Protein AF-A0A8H5DH59-F1 (afdb_monomer_lite)

pLDDT: mean 72.91, std 15.51, range [30.86, 93.06]

Structure (mmCIF, N/CA/C/O backbone):
data_AF-A0A8H5DH59-F1
#
_entry.id   AF-A0A8H5DH59-F1
#
loop_
_atom_site.group_PDB
_atom_site.id
_atom_site.type_symbol
_atom_site.label_atom_id
_atom_site.label_alt_id
_atom_site.label_comp_id
_atom_site.label_asym_id
_atom_site.label_entity_id
_atom_site.label_seq_id
_atom_site.pdbx_PDB_ins_code
_atom_site.Cartn_x
_atom_site.Cartn_y
_atom_site.Cartn_z
_atom_site.occupancy
_atom_site.B_iso_or_equiv
_atom_site.auth_seq_id
_atom_site.auth_comp_id
_atom_site.auth_asym_id
_atom_site.auth_atom_id
_atom_site.pdbx_PDB_model_num
ATOM 1 N N . MET A 1 1 ? 69.424 7.432 -40.322 1.00 38.38 1 MET A N 1
ATOM 2 C CA . MET A 1 1 ? 68.716 8.663 -39.926 1.00 38.38 1 MET A CA 1
ATOM 3 C C . MET A 1 1 ? 67.384 8.610 -40.631 1.00 38.38 1 MET A C 1
ATOM 5 O O . MET A 1 1 ? 67.374 8.588 -41.852 1.00 38.38 1 MET A O 1
ATOM 9 N N . SER A 1 2 ? 66.326 8.364 -39.865 1.00 35.25 2 SER A N 1
ATOM 10 C CA . SER A 1 2 ? 65.003 8.011 -40.375 1.00 35.25 2 SER A CA 1
ATOM 11 C C . SER A 1 2 ? 64.138 9.261 -40.401 1.00 35.25 2 SER A C 1
ATOM 13 O O . SER A 1 2 ? 63.916 9.862 -39.351 1.00 35.25 2 SER A O 1
ATOM 15 N N . ASP A 1 3 ? 63.670 9.641 -41.586 1.00 35.03 3 ASP A N 1
ATOM 16 C CA . ASP A 1 3 ? 62.673 10.694 -41.743 1.00 35.03 3 ASP A CA 1
ATOM 17 C C . ASP A 1 3 ? 61.332 10.229 -41.149 1.00 35.03 3 ASP A C 1
ATOM 19 O O . ASP A 1 3 ? 60.921 9.084 -41.378 1.00 35.03 3 ASP A O 1
ATOM 23 N N . PRO A 1 4 ? 60.633 11.068 -40.367 1.00 35.00 4 PRO A N 1
ATOM 24 C CA . PRO A 1 4 ? 59.354 10.694 -39.789 1.00 35.00 4 PRO A CA 1
ATOM 25 C C . PRO A 1 4 ? 58.274 10.663 -40.878 1.00 35.00 4 PRO A C 1
ATOM 27 O O . PRO A 1 4 ? 58.013 11.653 -41.563 1.00 35.00 4 PRO A O 1
ATOM 30 N N . ILE A 1 5 ? 57.622 9.508 -41.016 1.00 38.41 5 ILE A N 1
ATOM 31 C CA . ILE A 1 5 ? 56.444 9.325 -41.866 1.00 38.41 5 ILE A CA 1
ATOM 32 C C . ILE A 1 5 ? 55.305 10.160 -41.276 1.00 38.41 5 ILE A C 1
ATOM 34 O O . ILE A 1 5 ? 54.792 9.877 -40.194 1.00 38.41 5 ILE A O 1
ATOM 38 N N . ASN A 1 6 ? 54.921 11.204 -42.003 1.00 36.34 6 ASN A N 1
ATOM 39 C CA . ASN A 1 6 ? 53.820 12.092 -41.663 1.00 36.34 6 ASN A CA 1
ATOM 40 C C . ASN A 1 6 ? 52.497 11.365 -41.970 1.00 36.34 6 ASN A C 1
ATOM 42 O O . ASN A 1 6 ? 52.063 11.305 -43.121 1.00 36.34 6 ASN A O 1
ATOM 46 N N . ILE A 1 7 ? 51.888 10.739 -40.960 1.00 38.31 7 ILE A N 1
ATOM 47 C CA . ILE A 1 7 ? 50.554 10.138 -41.083 1.00 38.31 7 ILE A CA 1
ATOM 48 C C . ILE A 1 7 ? 49.533 11.288 -41.051 1.00 38.31 7 ILE A C 1
ATOM 50 O O . ILE A 1 7 ? 49.491 12.020 -40.060 1.00 38.31 7 ILE A O 1
ATOM 54 N N . PRO A 1 8 ? 48.696 11.480 -42.087 1.00 32.38 8 PRO A N 1
ATOM 55 C CA . PRO A 1 8 ? 47.690 12.532 -42.068 1.00 32.38 8 PRO A CA 1
ATOM 56 C C . PRO A 1 8 ? 46.652 12.242 -40.975 1.00 32.38 8 PRO A C 1
ATOM 58 O O . PRO A 1 8 ? 45.948 11.236 -41.024 1.00 32.38 8 PRO A O 1
ATOM 61 N N . THR A 1 9 ? 46.512 13.148 -40.008 1.00 42.69 9 THR A N 1
ATOM 62 C CA . THR A 1 9 ? 45.553 13.075 -38.887 1.00 42.69 9 THR A CA 1
ATOM 63 C C . THR A 1 9 ? 44.108 13.414 -39.270 1.00 42.69 9 THR A C 1
ATOM 65 O O . THR A 1 9 ? 43.243 13.519 -38.406 1.00 42.69 9 THR A O 1
ATOM 68 N N . LYS A 1 10 ? 43.797 13.556 -40.562 1.00 37.19 10 LYS A N 1
ATOM 69 C CA . LYS A 1 10 ? 42.425 13.726 -41.054 1.00 37.19 10 LYS A CA 1
ATOM 70 C C . LYS A 1 10 ? 42.210 12.844 -42.276 1.00 37.19 10 LYS A C 1
ATOM 72 O O . LYS A 1 10 ? 42.890 13.008 -43.288 1.00 37.19 10 LYS A O 1
ATOM 77 N N . ARG A 1 11 ? 41.259 11.906 -42.184 1.00 34.09 11 ARG A N 1
ATOM 78 C CA . ARG A 1 11 ? 40.776 11.165 -43.357 1.00 34.09 11 ARG A CA 1
ATOM 79 C C . ARG A 1 11 ? 40.233 12.177 -44.381 1.00 34.09 11 ARG A C 1
ATOM 81 O O . ARG A 1 11 ? 39.550 13.120 -43.979 1.00 34.09 11 ARG A O 1
ATOM 88 N N . PRO A 1 12 ? 40.534 12.015 -45.680 1.00 32.56 12 PRO A N 1
ATOM 89 C CA . PRO A 1 12 ? 40.037 12.916 -46.708 1.00 32.56 12 PRO A CA 1
ATOM 90 C C . PRO A 1 12 ? 38.511 12.814 -46.779 1.00 32.56 12 PRO A C 1
ATOM 92 O O . PRO A 1 12 ? 37.961 11.711 -46.775 1.00 32.56 12 PRO A O 1
ATOM 95 N N . TYR A 1 13 ? 37.841 13.967 -46.853 1.00 35.84 13 TYR A N 1
ATOM 96 C CA . TYR A 1 13 ? 36.418 14.066 -47.172 1.00 35.84 13 TYR A CA 1
ATOM 97 C C . TYR A 1 13 ? 36.163 13.333 -48.494 1.00 35.84 13 TYR A C 1
ATOM 99 O O . TYR A 1 13 ? 36.469 13.843 -49.572 1.00 35.84 13 TYR A O 1
ATOM 107 N N . ARG A 1 14 ? 35.616 12.116 -48.422 1.00 35.69 14 ARG A N 1
ATOM 108 C CA . ARG A 1 14 ? 35.001 11.479 -49.583 1.00 35.69 14 ARG A CA 1
ATOM 109 C C . ARG A 1 14 ? 33.697 12.223 -49.845 1.00 35.69 14 ARG A C 1
ATOM 111 O O . ARG A 1 14 ? 32.742 12.082 -49.089 1.00 35.69 14 ARG A O 1
ATOM 118 N N . GLN A 1 15 ? 33.673 13.019 -50.909 1.00 38.03 15 GLN A N 1
ATOM 119 C CA . GLN A 1 15 ? 32.426 13.428 -51.544 1.00 38.03 15 GLN A CA 1
ATOM 120 C C . GLN A 1 15 ? 31.728 12.158 -52.039 1.00 38.03 15 GLN A C 1
ATOM 122 O O . GLN A 1 15 ? 32.118 11.584 -53.054 1.00 38.03 15 GLN A O 1
ATOM 127 N N . TYR A 1 16 ? 30.742 11.684 -51.281 1.00 38.03 16 TYR A N 1
ATOM 128 C CA . TYR A 1 16 ? 29.851 10.620 -51.718 1.00 38.03 16 TYR A CA 1
ATOM 129 C C . TYR A 1 16 ? 28.668 11.228 -52.466 1.00 38.03 16 TYR A C 1
ATOM 131 O O . TYR A 1 16 ? 28.003 12.143 -51.982 1.00 38.03 16 TYR A O 1
ATOM 139 N N . GLY A 1 17 ? 28.462 10.724 -53.683 1.00 30.86 17 GLY A N 1
ATOM 140 C CA . GLY A 1 17 ? 27.334 11.050 -54.540 1.00 30.86 17 GLY A CA 1
ATOM 141 C C . GLY A 1 17 ? 25.995 10.661 -53.914 1.00 30.86 17 GLY A C 1
ATOM 142 O O . GLY A 1 17 ? 25.895 9.764 -53.079 1.00 30.86 17 GLY A O 1
ATOM 143 N N . ALA A 1 18 ? 24.963 11.375 -54.341 1.00 36.38 18 ALA A N 1
ATOM 144 C CA . ALA A 1 18 ? 23.631 11.428 -53.759 1.00 36.38 18 ALA A CA 1
ATOM 145 C C . ALA A 1 18 ? 22.746 10.182 -54.008 1.00 36.38 18 ALA A C 1
ATOM 147 O O . ALA A 1 18 ? 21.633 10.331 -54.508 1.00 36.38 18 ALA A O 1
ATOM 148 N N . SER A 1 19 ? 23.186 8.958 -53.675 1.00 40.03 19 SER A N 1
ATOM 149 C CA . SER A 1 19 ? 22.309 7.778 -53.844 1.00 40.03 19 SER A CA 1
ATOM 150 C C . SER A 1 19 ? 22.353 6.663 -52.789 1.00 40.03 19 SER A C 1
ATOM 152 O O . SER A 1 19 ? 21.715 5.647 -53.024 1.00 40.03 19 SER A O 1
ATOM 154 N N . ASP A 1 20 ? 23.019 6.820 -51.641 1.00 41.78 20 ASP A N 1
ATOM 155 C CA . ASP A 1 20 ? 22.996 5.820 -50.548 1.00 41.78 20 ASP A CA 1
ATOM 156 C C . ASP A 1 20 ? 23.003 6.511 -49.170 1.00 41.78 20 ASP A C 1
ATOM 158 O O . ASP A 1 20 ? 23.869 6.296 -48.323 1.00 41.78 20 ASP A O 1
ATOM 162 N N . LEU A 1 21 ? 22.043 7.409 -48.938 1.00 49.53 21 LEU A N 1
ATOM 163 C CA . LEU A 1 21 ? 21.838 8.001 -47.615 1.00 49.53 21 LEU A CA 1
ATOM 164 C C . LEU A 1 21 ? 21.079 6.989 -46.749 1.00 49.53 21 LEU A C 1
ATOM 166 O O . LEU A 1 21 ? 19.850 6.977 -46.720 1.00 49.53 21 LEU A O 1
ATOM 170 N N . SER A 1 22 ? 21.822 6.110 -46.071 1.00 57.09 22 SER A N 1
ATOM 171 C CA . SER A 1 22 ? 21.307 5.429 -44.878 1.00 57.09 22 SER A CA 1
ATOM 172 C C . SER A 1 22 ? 20.686 6.491 -43.959 1.00 57.09 22 SER A C 1
ATOM 174 O O . SER A 1 22 ? 21.339 7.510 -43.721 1.00 57.09 22 SER A O 1
ATOM 176 N N . PRO A 1 23 ? 19.464 6.292 -43.432 1.00 63.06 23 PRO A N 1
ATOM 177 C CA . PRO A 1 23 ? 18.868 7.234 -42.484 1.00 63.06 23 PRO A CA 1
ATOM 178 C C . PRO A 1 23 ? 19.618 7.267 -41.142 1.00 63.06 23 PRO A C 1
ATOM 180 O O . PRO A 1 23 ? 19.302 8.094 -40.297 1.00 63.06 23 PRO A O 1
ATOM 183 N N . PHE A 1 24 ? 20.598 6.378 -40.956 1.00 68.25 24 PHE A N 1
ATOM 184 C CA . PHE A 1 24 ? 21.441 6.265 -39.772 1.00 68.25 24 PHE A CA 1
ATOM 185 C C . PHE A 1 24 ? 22.848 6.745 -40.112 1.00 68.25 24 PHE A C 1
ATOM 187 O O . PHE A 1 24 ? 23.539 6.108 -40.920 1.00 68.25 24 PHE A O 1
ATOM 194 N N . ALA A 1 25 ? 23.274 7.862 -39.524 1.00 68.00 25 ALA A N 1
ATOM 195 C CA . ALA A 1 25 ? 24.633 8.353 -39.689 1.00 68.00 25 ALA A CA 1
ATOM 196 C C . ALA A 1 25 ? 25.596 7.553 -38.794 1.00 68.00 25 ALA A C 1
ATOM 198 O O . ALA A 1 25 ? 25.394 7.447 -37.588 1.00 68.00 25 ALA A O 1
ATOM 199 N N . GLU A 1 26 ? 26.702 7.038 -39.341 1.00 60.31 26 GLU A N 1
ATOM 200 C CA . GLU A 1 26 ? 27.709 6.296 -38.548 1.00 60.31 26 GLU A CA 1
ATOM 201 C C . GLU A 1 26 ? 28.322 7.131 -37.401 1.00 60.31 26 GLU A C 1
ATOM 203 O O . GLU A 1 26 ? 28.896 6.573 -36.473 1.00 60.31 26 GLU A O 1
ATOM 208 N N . ASN A 1 27 ? 28.171 8.460 -37.446 1.00 60.25 27 ASN A N 1
ATOM 209 C CA . ASN A 1 27 ? 28.696 9.397 -36.451 1.00 60.25 27 ASN A CA 1
ATOM 210 C C . ASN A 1 27 ? 27.679 9.802 -35.361 1.00 60.25 27 ASN A C 1
ATOM 212 O O . ASN A 1 27 ? 28.046 10.577 -34.484 1.00 60.25 27 ASN A O 1
ATOM 216 N N . GLU A 1 28 ? 26.418 9.354 -35.424 1.00 63.69 28 GLU A N 1
ATOM 217 C CA . GLU A 1 28 ? 25.372 9.725 -34.443 1.00 63.69 28 GLU A CA 1
ATOM 218 C C . GLU A 1 28 ? 25.432 8.920 -33.134 1.00 63.69 28 GLU A C 1
ATOM 220 O O . GLU A 1 28 ? 24.731 9.252 -32.183 1.00 63.69 28 GLU A O 1
ATOM 225 N N . GLY A 1 29 ? 26.325 7.932 -33.044 1.00 67.69 29 GLY A N 1
ATOM 226 C CA . GLY A 1 29 ? 26.582 7.173 -31.820 1.00 67.69 29 GLY A CA 1
ATOM 227 C C . GLY A 1 29 ? 26.009 5.753 -31.854 1.00 67.69 29 GLY A C 1
ATOM 228 O O . GLY A 1 29 ? 25.613 5.270 -32.918 1.00 67.69 29 GLY A O 1
ATOM 229 N N . PRO A 1 30 ? 26.028 5.037 -30.718 1.00 82.31 30 PRO A N 1
ATOM 230 C CA . PRO A 1 30 ? 25.445 3.704 -30.627 1.00 82.31 30 PRO A CA 1
ATOM 231 C C . PRO A 1 30 ? 23.931 3.753 -30.871 1.00 82.31 30 PRO A C 1
ATOM 233 O O . PRO A 1 30 ? 23.266 4.739 -30.560 1.00 82.31 30 PRO A O 1
ATOM 236 N N . TYR A 1 31 ? 23.380 2.667 -31.415 1.00 85.94 31 TYR A N 1
ATOM 237 C CA . TYR A 1 31 ? 21.953 2.557 -31.716 1.00 85.94 31 TYR A CA 1
ATOM 238 C C . TYR A 1 31 ? 21.294 1.453 -30.895 1.00 85.94 31 TYR A C 1
ATOM 240 O O . TYR A 1 31 ? 21.885 0.397 -30.654 1.00 85.94 31 TYR A O 1
ATOM 248 N N . MET A 1 32 ? 20.034 1.667 -30.534 1.00 88.81 32 MET A N 1
ATOM 249 C CA . MET A 1 32 ? 19.153 0.667 -29.949 1.00 88.81 32 MET A CA 1
ATOM 250 C C . MET A 1 32 ? 17.969 0.377 -30.868 1.00 88.81 32 MET A C 1
ATOM 252 O O . MET A 1 32 ? 17.506 1.239 -31.620 1.00 88.81 32 MET A O 1
ATOM 256 N N . VAL A 1 33 ? 17.491 -0.863 -30.824 1.00 88.38 33 VAL A N 1
ATOM 257 C CA . VAL A 1 33 ? 16.282 -1.287 -31.541 1.00 88.38 33 VAL A CA 1
ATOM 258 C C . VAL A 1 33 ? 15.149 -1.418 -30.541 1.00 88.38 33 VAL A C 1
ATOM 260 O O . VAL A 1 33 ? 15.291 -2.121 -29.548 1.00 88.38 33 VAL A O 1
ATOM 263 N N . TYR A 1 34 ? 14.014 -0.801 -30.832 1.00 85.94 34 TYR A N 1
ATOM 264 C CA . TYR A 1 34 ? 12.791 -0.931 -30.055 1.00 85.94 34 TYR A CA 1
ATOM 265 C C . TYR A 1 34 ? 11.756 -1.710 -30.866 1.00 85.94 34 TYR A C 1
ATOM 267 O O . TYR A 1 34 ? 11.428 -1.339 -31.996 1.00 85.94 34 TYR A O 1
ATOM 275 N N . THR A 1 35 ? 11.269 -2.809 -30.301 1.00 85.69 35 THR A N 1
ATOM 276 C CA . THR A 1 35 ? 10.206 -3.632 -30.876 1.00 85.69 35 THR A CA 1
ATOM 277 C C . THR A 1 35 ? 9.039 -3.696 -29.910 1.00 85.69 35 THR A C 1
ATOM 279 O O . THR A 1 35 ? 9.222 -4.030 -28.745 1.00 85.69 35 THR A O 1
ATOM 282 N N . GLU A 1 36 ? 7.839 -3.407 -30.398 1.00 82.88 36 GLU A N 1
ATOM 283 C CA . GLU A 1 36 ? 6.622 -3.433 -29.597 1.00 82.88 36 GLU A CA 1
ATOM 284 C C . GLU A 1 36 ? 5.557 -4.302 -30.260 1.00 82.88 36 GLU A C 1
ATOM 286 O O . GLU A 1 36 ? 5.171 -4.074 -31.409 1.00 82.88 36 GLU A O 1
ATOM 291 N N . VAL A 1 37 ? 5.098 -5.315 -29.528 1.00 82.00 37 VAL A N 1
ATOM 292 C CA . VAL A 1 37 ? 4.044 -6.236 -29.952 1.00 82.00 37 VAL A CA 1
ATOM 293 C C . VAL A 1 37 ? 2.744 -5.801 -29.288 1.00 82.00 37 VAL A C 1
ATOM 295 O O . VAL A 1 37 ? 2.594 -5.869 -28.068 1.00 82.00 37 VAL A O 1
ATOM 298 N N . HIS A 1 38 ? 1.801 -5.320 -30.094 1.00 73.12 38 HIS A N 1
ATOM 299 C CA . HIS A 1 38 ? 0.492 -4.879 -29.622 1.00 73.12 38 HIS A CA 1
ATOM 300 C C . HIS A 1 38 ? -0.494 -6.051 -29.509 1.00 73.12 38 HIS A C 1
ATOM 302 O O . HIS A 1 38 ? -0.394 -7.041 -30.231 1.00 73.12 38 HIS A O 1
ATOM 308 N N . GLU A 1 39 ? -1.526 -5.889 -28.676 1.00 71.50 39 GLU A N 1
ATOM 309 C CA . GLU A 1 39 ? -2.587 -6.886 -28.427 1.00 71.50 39 GLU A CA 1
ATOM 310 C C . GLU A 1 39 ? -3.324 -7.355 -29.693 1.00 71.50 39 GLU A C 1
ATOM 312 O O . GLU A 1 39 ? -3.841 -8.466 -29.764 1.00 71.50 39 GLU A O 1
ATOM 317 N N . ASN A 1 40 ? -3.344 -6.517 -30.730 1.00 71.12 40 ASN A N 1
ATOM 318 C CA . ASN A 1 40 ? -3.939 -6.818 -32.032 1.00 71.12 40 ASN A CA 1
ATOM 319 C C . ASN A 1 40 ? -2.991 -7.573 -32.991 1.00 71.12 40 ASN A C 1
ATOM 321 O O . ASN A 1 40 ? -3.308 -7.711 -34.174 1.00 71.12 40 ASN A O 1
ATOM 325 N N . GLY A 1 41 ? -1.822 -8.012 -32.514 1.00 68.12 41 GLY A N 1
ATOM 326 C CA . GLY A 1 41 ? -0.803 -8.721 -33.290 1.00 68.12 41 GLY A CA 1
ATOM 327 C C . GLY A 1 41 ? 0.027 -7.831 -34.221 1.00 68.12 41 GLY A C 1
ATOM 328 O O . GLY A 1 41 ? 0.817 -8.346 -35.014 1.00 68.12 41 GLY A O 1
ATOM 329 N N . ARG A 1 42 ? -0.137 -6.501 -34.168 1.00 75.44 42 ARG A N 1
ATOM 330 C CA . ARG A 1 42 ? 0.726 -5.573 -34.911 1.00 75.44 42 ARG A CA 1
ATOM 331 C C . ARG A 1 42 ? 2.066 -5.441 -34.203 1.00 75.44 42 ARG A C 1
ATOM 333 O O . ARG A 1 42 ? 2.107 -5.234 -32.994 1.00 75.44 42 ARG A O 1
ATOM 340 N N . VAL A 1 43 ? 3.138 -5.503 -34.985 1.00 81.25 43 VAL A N 1
ATOM 341 C CA . VAL A 1 43 ? 4.503 -5.312 -34.496 1.00 81.25 43 VAL A CA 1
ATOM 342 C C . VAL A 1 43 ? 5.024 -3.977 -35.003 1.00 81.25 43 VAL A C 1
ATOM 344 O O . VAL A 1 43 ? 5.033 -3.718 -36.210 1.00 81.25 43 VAL A O 1
ATOM 347 N N . TYR A 1 44 ? 5.431 -3.124 -34.074 1.00 80.81 44 TYR A N 1
ATOM 348 C CA . TYR A 1 44 ? 6.106 -1.869 -34.353 1.00 80.81 44 TYR A CA 1
ATOM 349 C C . TYR A 1 44 ? 7.612 -2.055 -34.167 1.00 80.81 44 TYR A C 1
ATOM 351 O O . TYR A 1 44 ? 8.049 -2.580 -33.148 1.00 80.81 44 TYR A O 1
ATOM 359 N N . HIS A 1 45 ? 8.403 -1.626 -35.151 1.00 84.44 45 HIS A N 1
ATOM 360 C CA . HIS A 1 45 ? 9.862 -1.670 -35.097 1.00 84.44 45 HIS A CA 1
ATOM 361 C C . HIS A 1 45 ? 10.432 -0.274 -35.320 1.00 84.44 45 HIS A C 1
ATOM 363 O O . HIS A 1 45 ? 10.129 0.381 -36.323 1.00 84.44 45 HIS A O 1
ATOM 369 N N . ALA A 1 46 ? 11.300 0.156 -34.413 1.00 84.75 46 ALA A N 1
ATOM 370 C CA . ALA A 1 46 ? 12.000 1.423 -34.501 1.00 84.75 46 ALA A CA 1
ATOM 371 C C . ALA A 1 46 ? 13.473 1.286 -34.114 1.00 84.75 46 ALA A C 1
ATOM 373 O O . ALA A 1 46 ? 13.864 0.382 -33.379 1.00 84.75 46 ALA A O 1
ATOM 374 N N . VAL A 1 47 ? 14.286 2.211 -34.612 1.00 84.94 47 VAL A N 1
ATOM 375 C CA . VAL A 1 47 ? 15.693 2.378 -34.238 1.00 84.94 47 VAL A CA 1
ATOM 376 C C . VAL A 1 47 ? 15.863 3.762 -33.631 1.00 84.94 47 VAL A C 1
ATOM 378 O O . VAL A 1 47 ? 15.285 4.727 -34.133 1.00 84.94 47 VAL A O 1
ATOM 381 N N . SER A 1 48 ? 16.650 3.860 -32.567 1.00 82.50 48 SER A N 1
ATOM 382 C CA . SER A 1 48 ? 16.941 5.115 -31.878 1.00 82.50 48 SER A CA 1
ATOM 383 C C . SER A 1 48 ? 18.418 5.188 -31.509 1.00 82.50 48 SER A C 1
ATOM 385 O O . SER A 1 48 ? 19.005 4.188 -31.104 1.00 82.50 48 SER A O 1
ATOM 387 N N . SER A 1 49 ? 19.017 6.367 -31.648 1.00 81.56 49 SER A N 1
ATOM 388 C CA . SER A 1 49 ? 20.340 6.703 -31.101 1.00 81.56 49 SER A CA 1
ATOM 389 C C . SER A 1 49 ? 20.231 7.491 -29.786 1.00 81.56 49 SER A C 1
ATOM 391 O O . SER A 1 49 ? 21.200 8.112 -29.360 1.00 81.56 49 SER A O 1
ATOM 393 N N . GLY A 1 50 ? 19.041 7.516 -29.173 1.00 75.81 50 GLY A N 1
ATOM 394 C CA . GLY A 1 50 ? 18.725 8.289 -27.972 1.00 75.81 50 GLY A CA 1
ATOM 395 C C . GLY A 1 50 ? 17.980 9.598 -28.253 1.00 75.81 50 GLY A C 1
ATOM 396 O O . GLY A 1 50 ? 17.488 9.844 -29.359 1.00 75.81 50 GLY A O 1
ATOM 397 N N . SER A 1 51 ? 17.860 10.447 -27.227 1.00 69.31 51 SER A N 1
ATOM 398 C CA . SER A 1 51 ? 17.214 11.768 -27.286 1.00 69.31 51 SER A CA 1
ATOM 399 C C . SER A 1 51 ? 15.747 11.758 -27.754 1.00 69.31 51 SER A C 1
ATOM 401 O O . SER A 1 51 ? 15.303 12.694 -28.423 1.00 69.31 51 SER A O 1
ATOM 403 N N . GLY A 1 52 ? 14.999 10.685 -27.472 1.00 67.06 52 GLY A N 1
ATOM 404 C CA . GLY A 1 52 ? 13.580 10.562 -27.833 1.00 67.06 52 GLY A CA 1
ATOM 405 C C . GLY A 1 52 ? 13.290 10.418 -29.335 1.00 67.06 52 GLY A C 1
ATOM 406 O O . GLY A 1 52 ? 12.131 10.478 -29.750 1.00 67.06 52 GLY A O 1
ATOM 407 N N . LYS A 1 53 ? 14.310 10.233 -30.185 1.00 73.62 53 LYS A N 1
ATOM 408 C CA . LYS A 1 53 ? 14.133 10.091 -31.640 1.00 73.62 53 LYS A CA 1
ATOM 409 C C . LYS A 1 53 ? 13.998 8.625 -32.034 1.00 73.62 53 LYS A C 1
ATOM 411 O O . LYS A 1 53 ? 14.965 7.873 -31.985 1.00 73.62 53 LYS A O 1
ATOM 416 N N . PHE A 1 54 ? 12.815 8.235 -32.499 1.00 79.19 54 PHE A N 1
ATOM 417 C CA . PHE A 1 54 ? 12.548 6.889 -33.006 1.00 79.19 54 PHE A CA 1
ATOM 418 C C . PHE A 1 54 ? 12.299 6.920 -34.513 1.00 79.19 54 PHE A C 1
ATOM 420 O O . PHE A 1 54 ? 11.372 7.572 -34.991 1.00 79.19 54 PHE A O 1
ATOM 427 N N . ILE A 1 55 ? 13.115 6.187 -35.265 1.00 80.94 55 ILE A N 1
ATOM 428 C CA . ILE A 1 55 ? 12.973 6.025 -36.712 1.00 80.94 55 ILE A CA 1
ATOM 429 C C . ILE A 1 55 ? 12.310 4.676 -36.965 1.00 80.94 55 ILE A C 1
ATOM 431 O O . ILE A 1 55 ? 12.917 3.630 -36.728 1.00 80.94 55 ILE A O 1
ATOM 435 N N . SER A 1 56 ? 11.065 4.682 -37.443 1.00 81.12 56 SER A N 1
ATOM 436 C CA . SER A 1 56 ? 10.360 3.446 -37.792 1.00 81.12 56 SER A CA 1
ATOM 437 C C . SER A 1 56 ? 11.056 2.742 -38.958 1.00 81.12 56 SER A C 1
ATOM 439 O O . SER A 1 56 ? 11.323 3.350 -39.997 1.00 81.12 56 SER A O 1
ATOM 441 N N . VAL A 1 57 ? 11.327 1.446 -38.807 1.00 80.38 57 VAL A N 1
ATOM 442 C CA . VAL A 1 57 ? 12.048 0.646 -39.805 1.00 80.38 57 VAL A CA 1
ATOM 443 C C . VAL A 1 57 ? 11.192 -0.493 -40.336 1.00 80.38 57 VAL A C 1
ATOM 445 O O . VAL A 1 57 ? 10.575 -1.249 -39.594 1.00 80.38 57 VAL A O 1
ATOM 448 N N . GLY A 1 58 ? 11.174 -0.629 -41.662 1.00 71.25 58 GLY A N 1
ATOM 449 C CA . GLY A 1 58 ? 10.558 -1.770 -42.332 1.00 71.25 58 GLY A CA 1
ATOM 450 C C . GLY A 1 58 ? 11.489 -2.992 -42.393 1.00 71.25 58 GLY A C 1
ATOM 451 O O . GLY A 1 58 ? 12.709 -2.851 -42.289 1.00 71.25 58 GLY A O 1
ATOM 452 N N . PRO A 1 59 ? 10.954 -4.189 -42.694 1.00 64.81 59 PRO A N 1
ATOM 453 C CA . PRO A 1 59 ? 11.687 -5.465 -42.663 1.00 64.81 59 PRO A CA 1
ATOM 454 C C . PRO A 1 59 ? 12.834 -5.589 -43.684 1.00 64.81 59 PRO A C 1
ATOM 456 O O . PRO A 1 59 ? 13.580 -6.561 -43.661 1.00 64.81 59 PRO A O 1
ATOM 459 N N . ARG A 1 60 ? 12.970 -4.637 -44.616 1.00 62.81 60 ARG A N 1
ATOM 460 C CA . ARG A 1 60 ? 14.017 -4.615 -45.655 1.00 62.81 60 ARG A CA 1
ATOM 461 C C . ARG A 1 60 ? 15.058 -3.507 -45.446 1.00 62.81 60 ARG A C 1
ATOM 463 O O . ARG A 1 60 ? 15.859 -3.258 -46.342 1.00 62.81 60 ARG A O 1
ATOM 470 N N . CYS A 1 61 ? 15.031 -2.819 -44.304 1.00 69.00 61 CYS A N 1
ATOM 471 C CA . CYS A 1 61 ? 15.985 -1.760 -43.987 1.00 69.00 61 CYS A CA 1
ATOM 472 C C . CYS A 1 61 ? 17.329 -2.352 -43.528 1.00 69.00 61 CYS A C 1
ATOM 474 O O . CYS A 1 61 ? 17.353 -3.314 -42.761 1.00 69.00 61 CYS A O 1
ATOM 476 N N . LYS A 1 62 ? 18.453 -1.782 -43.983 1.00 71.69 62 LYS A N 1
ATOM 477 C CA . LYS A 1 62 ? 19.774 -2.107 -43.427 1.00 71.69 62 LYS A CA 1
ATOM 478 C C . LYS A 1 62 ? 19.927 -1.367 -42.102 1.00 71.69 62 LYS A C 1
ATOM 480 O O . LYS A 1 62 ? 19.917 -0.140 -42.089 1.00 71.69 62 LYS A O 1
ATOM 485 N N . LEU A 1 63 ? 20.044 -2.121 -41.015 1.00 73.94 63 LEU A N 1
ATOM 486 C CA . LEU A 1 63 ? 20.201 -1.571 -39.673 1.00 73.94 63 LEU A CA 1
ATOM 487 C C . LEU A 1 63 ? 21.672 -1.208 -39.402 1.00 73.94 63 LEU A C 1
ATOM 489 O O . LEU A 1 63 ? 22.563 -1.897 -39.914 1.00 73.94 63 LEU A O 1
ATOM 493 N N . PRO A 1 64 ? 21.934 -0.151 -38.613 1.00 77.88 64 PRO A N 1
ATOM 494 C CA . PRO A 1 64 ? 23.276 0.170 -38.140 1.00 77.88 64 PRO A CA 1
ATOM 495 C C . PRO A 1 64 ? 23.747 -0.875 -37.115 1.00 77.88 64 PRO A C 1
ATOM 497 O O . PRO A 1 64 ? 23.020 -1.813 -36.781 1.00 77.88 64 PRO A O 1
ATOM 500 N N . PHE A 1 65 ? 24.972 -0.734 -36.605 1.00 78.88 65 PHE A N 1
ATOM 501 C CA . PHE A 1 65 ? 25.402 -1.535 -35.458 1.00 78.88 65 PHE A CA 1
ATOM 502 C C . PHE A 1 65 ? 24.504 -1.236 -34.249 1.00 78.88 65 PHE A C 1
ATOM 504 O O . PHE A 1 65 ? 24.326 -0.076 -33.885 1.00 78.88 65 PHE A O 1
ATOM 511 N N . VAL A 1 66 ? 23.943 -2.287 -33.648 1.00 83.12 66 VAL A N 1
ATOM 512 C CA . VAL A 1 66 ? 22.988 -2.189 -32.539 1.00 83.12 66 VAL A CA 1
ATOM 513 C C . VAL A 1 66 ? 23.661 -2.632 -31.246 1.00 83.12 66 VAL A C 1
ATOM 515 O O . VAL A 1 66 ? 24.131 -3.767 -31.144 1.00 83.12 66 VAL A O 1
ATOM 518 N N . SER A 1 67 ? 23.660 -1.759 -30.245 1.00 84.19 67 SER A N 1
ATOM 519 C CA . SER A 1 67 ? 24.235 -2.032 -28.926 1.00 84.19 67 SER A CA 1
ATOM 520 C C . SER A 1 67 ? 23.308 -2.899 -28.073 1.00 84.19 67 SER A C 1
ATOM 522 O O . SER A 1 67 ? 23.763 -3.837 -27.416 1.00 84.19 67 SER A O 1
ATOM 524 N N . PHE A 1 68 ? 21.997 -2.667 -28.126 1.00 86.31 68 PHE A N 1
ATOM 525 C CA . PHE A 1 68 ? 20.996 -3.523 -27.487 1.00 86.31 68 PHE A CA 1
ATOM 526 C C . PHE A 1 68 ? 19.623 -3.385 -28.156 1.00 86.31 68 PHE A C 1
ATOM 528 O O . PHE A 1 68 ? 19.364 -2.433 -28.893 1.00 86.31 68 PHE A O 1
ATOM 535 N N . SER A 1 69 ? 18.740 -4.349 -27.912 1.00 87.12 69 SER A N 1
ATOM 536 C CA . SER A 1 69 ? 17.353 -4.307 -28.367 1.00 87.12 69 SER A CA 1
ATOM 537 C C . SER A 1 69 ? 16.390 -4.429 -27.197 1.00 87.12 69 SER A C 1
ATOM 539 O O . SER A 1 69 ? 16.572 -5.293 -26.341 1.00 87.12 69 SER A O 1
ATOM 541 N N . VAL A 1 70 ? 15.356 -3.597 -27.194 1.00 87.38 70 VAL A N 1
ATOM 542 C CA . VAL A 1 70 ? 14.246 -3.642 -26.249 1.00 87.38 70 VAL A CA 1
ATOM 543 C C . VAL A 1 70 ? 13.042 -4.242 -26.956 1.00 87.38 70 VAL A C 1
ATOM 545 O O . VAL A 1 70 ? 12.631 -3.761 -28.012 1.00 87.38 70 VAL A O 1
ATOM 548 N N . GLU A 1 71 ? 12.486 -5.295 -26.376 1.00 86.75 71 GLU A N 1
ATOM 549 C CA . GLU A 1 71 ? 11.267 -5.935 -26.848 1.00 86.75 71 GLU A CA 1
ATOM 550 C C . GLU A 1 71 ? 10.191 -5.801 -25.777 1.00 86.75 71 GLU A C 1
ATOM 552 O O . GLU A 1 71 ? 10.358 -6.275 -24.651 1.00 86.75 71 GLU A O 1
ATOM 557 N N . LYS A 1 72 ? 9.102 -5.123 -26.135 1.00 82.31 72 LYS A N 1
ATOM 558 C CA . LYS A 1 72 ? 7.940 -4.902 -25.286 1.00 82.31 72 LYS A CA 1
ATOM 559 C C . LYS A 1 72 ? 6.763 -5.701 -25.819 1.00 82.31 72 LYS A C 1
ATOM 561 O O . LYS A 1 72 ? 6.208 -5.389 -26.872 1.00 82.31 72 LYS A O 1
ATOM 566 N N . ASP A 1 73 ? 6.375 -6.718 -25.070 1.00 78.88 73 ASP A N 1
ATOM 567 C CA . ASP A 1 73 ? 5.210 -7.537 -25.358 1.00 78.88 73 ASP A CA 1
ATOM 568 C C . ASP A 1 73 ? 4.030 -7.071 -24.499 1.00 78.88 73 ASP A C 1
ATOM 570 O O . ASP A 1 73 ? 3.980 -7.333 -23.293 1.00 78.88 73 ASP A O 1
ATOM 574 N N . ARG A 1 74 ? 3.068 -6.372 -25.120 1.00 71.12 74 ARG A N 1
ATOM 575 C CA . ARG A 1 74 ? 1.857 -5.916 -24.419 1.00 71.12 74 ARG A CA 1
ATOM 576 C C . ARG A 1 74 ? 0.898 -7.061 -24.091 1.00 71.12 74 ARG A C 1
ATOM 578 O O . ARG A 1 74 ? 0.106 -6.912 -23.171 1.00 71.12 74 ARG A O 1
ATOM 585 N N . VAL A 1 75 ? 0.965 -8.195 -24.795 1.00 69.25 75 VAL A N 1
ATOM 586 C CA . VAL A 1 75 ? 0.081 -9.349 -24.548 1.00 69.25 75 VAL A CA 1
ATOM 587 C C . VAL A 1 75 ? 0.450 -10.030 -23.235 1.00 69.25 75 VAL A C 1
ATOM 589 O O . VAL A 1 75 ? -0.421 -10.347 -22.430 1.00 69.25 75 VAL A O 1
ATOM 592 N N . ASN A 1 76 ? 1.749 -10.229 -23.011 1.00 67.06 76 ASN A N 1
ATOM 593 C CA . ASN A 1 76 ? 2.271 -10.878 -21.808 1.00 67.06 76 ASN A CA 1
ATOM 594 C C . ASN A 1 76 ? 2.700 -9.881 -20.717 1.00 67.06 76 ASN A C 1
ATOM 596 O O . ASN A 1 76 ? 3.192 -10.300 -19.671 1.00 67.06 76 ASN A O 1
ATOM 600 N N . ASN A 1 77 ? 2.529 -8.576 -20.964 1.00 68.75 77 ASN A N 1
ATOM 601 C CA . ASN A 1 77 ? 3.018 -7.476 -20.129 1.00 68.75 77 ASN A CA 1
ATOM 602 C C . ASN A 1 77 ? 4.492 -7.651 -19.715 1.00 68.75 77 ASN A C 1
ATOM 604 O O . ASN A 1 77 ? 4.863 -7.483 -18.553 1.00 68.75 77 ASN A O 1
ATOM 608 N N . ALA A 1 78 ? 5.325 -8.053 -20.676 1.00 76.56 78 ALA A N 1
ATOM 609 C CA . ALA A 1 78 ? 6.721 -8.392 -20.454 1.00 76.56 78 ALA A CA 1
ATOM 610 C C . ALA A 1 78 ? 7.621 -7.505 -21.315 1.00 76.56 78 ALA A C 1
ATOM 612 O O . ALA A 1 78 ? 7.456 -7.428 -22.532 1.00 76.56 78 ALA A O 1
ATOM 613 N N . THR A 1 79 ? 8.608 -6.872 -20.683 1.00 82.19 79 THR A N 1
ATOM 614 C CA . THR A 1 79 ? 9.634 -6.088 -21.377 1.00 82.19 79 THR A CA 1
ATOM 615 C C . THR A 1 79 ? 10.989 -6.739 -21.155 1.00 82.19 79 THR A C 1
ATOM 617 O O . THR A 1 79 ? 11.408 -6.942 -20.013 1.00 82.19 79 THR A O 1
ATOM 620 N N . THR A 1 80 ? 11.681 -7.064 -22.243 1.00 86.56 80 THR A N 1
ATOM 621 C CA . THR A 1 80 ? 13.006 -7.692 -22.210 1.00 86.56 80 THR A CA 1
ATOM 622 C C . THR A 1 80 ? 14.025 -6.844 -22.956 1.00 86.56 80 THR A C 1
ATOM 624 O O . THR A 1 80 ? 13.711 -6.174 -23.940 1.00 86.56 80 THR A O 1
ATOM 627 N N . ILE A 1 81 ? 15.263 -6.855 -22.472 1.00 86.94 81 ILE A N 1
ATOM 628 C CA . ILE A 1 81 ? 16.383 -6.115 -23.044 1.00 86.94 81 ILE A CA 1
ATOM 629 C C . ILE A 1 81 ? 17.483 -7.116 -23.392 1.00 86.94 81 ILE A C 1
ATOM 631 O O . ILE A 1 81 ? 17.997 -7.826 -22.530 1.00 86.94 81 ILE A O 1
ATOM 635 N N . SER A 1 82 ? 17.843 -7.181 -24.672 1.00 86.38 82 SER A N 1
ATOM 636 C CA . SER A 1 82 ? 18.900 -8.052 -25.190 1.00 86.38 82 SER A CA 1
ATOM 637 C C . SER A 1 82 ? 20.137 -7.242 -25.564 1.00 86.38 82 SER A C 1
ATOM 639 O O . SER A 1 82 ? 20.104 -6.416 -26.474 1.00 86.38 82 SER A O 1
ATOM 641 N N . PHE A 1 83 ? 21.254 -7.509 -24.896 1.00 85.00 83 PHE A N 1
ATOM 642 C CA . PHE A 1 83 ? 22.510 -6.783 -25.060 1.00 85.00 83 PHE A CA 1
ATOM 643 C C . PHE A 1 83 ? 23.398 -7.449 -26.115 1.00 85.00 83 PHE A C 1
ATOM 645 O O . PHE A 1 83 ? 23.806 -8.607 -25.975 1.00 85.00 83 PHE A O 1
ATOM 652 N N . SER A 1 84 ? 23.706 -6.700 -27.176 1.00 82.19 84 SER A N 1
ATOM 653 C CA . SER A 1 84 ? 24.511 -7.154 -28.321 1.00 82.19 84 SER A CA 1
ATOM 654 C C . SER A 1 84 ? 25.926 -6.559 -28.322 1.00 82.19 84 SER A C 1
ATOM 656 O O . SER A 1 84 ? 26.866 -7.205 -28.791 1.00 82.19 84 SER A O 1
ATOM 658 N N . GLY A 1 85 ? 26.103 -5.365 -27.747 1.00 78.94 85 GLY A N 1
ATOM 659 C CA . GLY A 1 85 ? 27.386 -4.685 -27.589 1.00 78.94 85 GLY A CA 1
ATOM 660 C C . GLY A 1 85 ? 28.327 -5.449 -26.659 1.00 78.94 85 GLY A C 1
ATOM 661 O O . GLY A 1 85 ? 27.965 -5.831 -25.544 1.00 78.94 85 GLY A O 1
ATOM 662 N N . ARG A 1 86 ? 29.565 -5.694 -27.109 1.00 79.56 86 ARG A N 1
ATOM 663 C CA . ARG A 1 86 ? 30.563 -6.443 -26.323 1.00 79.56 86 ARG A CA 1
ATOM 664 C C . ARG A 1 86 ? 30.952 -5.695 -25.048 1.00 79.56 86 ARG A C 1
ATOM 666 O O . ARG A 1 86 ? 31.125 -6.335 -24.011 1.00 79.56 86 ARG A O 1
ATOM 673 N N . SER A 1 87 ? 31.106 -4.379 -25.162 1.00 78.44 87 SER A N 1
ATOM 674 C CA . SER A 1 87 ? 31.532 -3.487 -24.089 1.00 78.44 87 SER A CA 1
ATOM 675 C C . SER A 1 87 ? 30.429 -3.337 -23.043 1.00 78.44 87 SER A C 1
ATOM 677 O O . SER A 1 87 ? 30.654 -3.700 -21.890 1.00 78.44 87 SER A O 1
ATOM 679 N N . LEU A 1 88 ? 29.215 -2.955 -23.458 1.00 81.50 88 LEU A N 1
ATOM 680 C CA . LEU A 1 88 ? 28.042 -2.887 -22.583 1.00 81.50 88 LEU A CA 1
ATOM 681 C C . LEU A 1 88 ? 27.764 -4.203 -21.847 1.00 81.50 88 LEU A C 1
ATOM 683 O O . LEU A 1 88 ? 27.556 -4.206 -20.638 1.00 81.50 88 LEU A O 1
ATOM 687 N N . ARG A 1 89 ? 27.832 -5.345 -22.543 1.00 81.81 89 ARG A N 1
ATOM 688 C CA . ARG A 1 89 ? 27.617 -6.658 -21.918 1.00 81.81 89 ARG A CA 1
ATOM 689 C C . ARG A 1 89 ? 28.617 -6.934 -20.797 1.00 81.81 89 ARG A C 1
ATOM 691 O O . ARG A 1 89 ? 28.227 -7.445 -19.757 1.00 81.81 89 ARG A O 1
ATOM 698 N N . HIS A 1 90 ? 29.897 -6.618 -21.003 1.00 79.38 90 HIS A N 1
ATOM 699 C CA . HIS A 1 90 ? 30.915 -6.828 -19.974 1.00 79.38 90 HIS A CA 1
ATOM 700 C C . HIS A 1 90 ? 30.661 -5.952 -18.742 1.00 79.38 90 HIS A C 1
ATOM 702 O O . HIS A 1 90 ? 30.770 -6.442 -17.621 1.00 79.38 90 HIS A O 1
ATOM 708 N N . THR A 1 91 ? 30.265 -4.694 -18.953 1.00 80.19 91 THR A N 1
ATOM 709 C CA . THR A 1 91 ? 29.904 -3.773 -17.870 1.00 80.19 91 THR A CA 1
ATOM 710 C C . THR A 1 91 ? 28.694 -4.283 -17.088 1.00 80.19 91 THR A C 1
ATOM 712 O O . THR A 1 91 ? 28.770 -4.398 -15.868 1.00 80.19 91 THR A O 1
ATOM 715 N N . ILE A 1 92 ? 27.617 -4.675 -17.774 1.00 82.69 92 ILE A N 1
ATOM 716 C CA . ILE A 1 92 ? 26.386 -5.165 -17.135 1.00 82.69 92 ILE A CA 1
ATOM 717 C C . ILE A 1 92 ? 26.637 -6.461 -16.363 1.00 82.69 92 ILE A C 1
ATOM 719 O O . ILE A 1 92 ? 26.223 -6.564 -15.216 1.00 82.69 92 ILE A O 1
ATOM 723 N N . SER A 1 93 ? 27.358 -7.426 -16.944 1.00 79.50 93 SER A N 1
ATOM 724 C CA . SER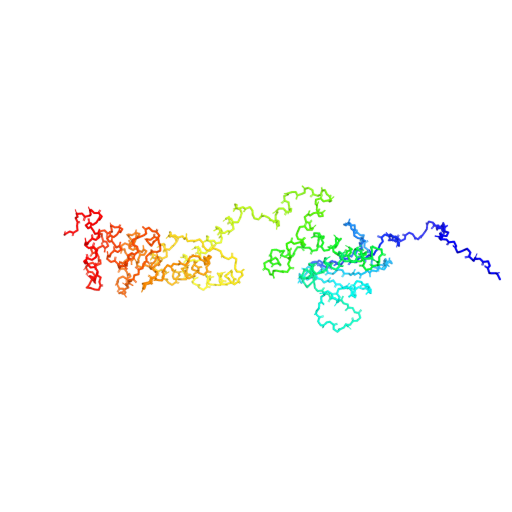 A 1 93 ? 27.682 -8.688 -16.262 1.00 79.50 93 SER A CA 1
ATOM 725 C C . SER A 1 93 ? 28.592 -8.517 -15.044 1.00 79.50 93 SER A C 1
ATOM 727 O O . SER A 1 93 ? 28.650 -9.411 -14.211 1.00 79.50 93 SER A O 1
ATOM 729 N N . ARG A 1 94 ? 29.335 -7.408 -14.948 1.00 79.44 94 ARG A N 1
ATOM 730 C CA . ARG A 1 94 ? 30.139 -7.093 -13.761 1.00 79.44 94 ARG A CA 1
ATOM 731 C C . ARG A 1 94 ? 29.296 -6.458 -12.655 1.00 79.44 94 ARG A C 1
ATOM 733 O O . ARG A 1 94 ? 29.580 -6.690 -11.491 1.00 79.44 94 ARG A O 1
ATOM 740 N N . VAL A 1 95 ? 28.311 -5.639 -13.022 1.00 80.50 95 VAL A N 1
ATOM 741 C CA . VAL A 1 95 ? 27.458 -4.909 -12.070 1.00 80.50 95 VAL A CA 1
ATOM 742 C C . VAL A 1 95 ? 26.334 -5.790 -11.526 1.00 80.50 95 VAL A C 1
ATOM 744 O O . VAL A 1 95 ? 26.027 -5.754 -10.339 1.00 80.50 95 VAL A O 1
ATOM 747 N N . ILE A 1 96 ? 25.718 -6.588 -12.393 1.00 79.25 96 ILE A N 1
ATOM 748 C CA . ILE A 1 96 ? 24.663 -7.530 -12.032 1.00 79.25 96 ILE A CA 1
ATOM 749 C C . ILE A 1 96 ? 25.361 -8.862 -11.734 1.00 79.25 96 ILE A C 1
ATOM 751 O O . ILE A 1 96 ? 25.518 -9.691 -12.627 1.00 79.25 96 ILE A O 1
ATOM 755 N N . GLU A 1 97 ? 25.838 -9.035 -10.495 1.00 62.97 97 GLU A N 1
ATOM 756 C CA . GLU A 1 97 ? 26.536 -10.237 -9.988 1.00 62.97 97 GLU A CA 1
ATOM 757 C C . GLU A 1 97 ? 25.634 -11.491 -9.902 1.00 62.97 97 GLU A C 1
ATOM 759 O O . GLU A 1 97 ? 25.811 -12.344 -9.034 1.00 62.97 97 GLU A O 1
ATOM 764 N N . ASP A 1 98 ? 24.662 -11.650 -10.798 1.00 51.22 98 ASP A N 1
ATOM 765 C CA . ASP A 1 98 ? 24.011 -12.943 -10.961 1.00 51.22 98 ASP A CA 1
ATOM 766 C C . ASP A 1 98 ? 24.950 -13.866 -11.737 1.00 51.22 98 ASP A C 1
ATOM 768 O O . ASP A 1 98 ? 25.609 -13.470 -12.700 1.00 51.22 98 ASP A O 1
ATOM 772 N N . THR A 1 99 ? 25.024 -15.122 -11.305 1.00 44.78 99 THR A N 1
ATOM 773 C CA . THR A 1 99 ? 25.790 -16.215 -11.914 1.00 44.78 99 THR A CA 1
ATOM 774 C C . THR A 1 99 ? 25.328 -16.504 -13.348 1.00 44.78 99 THR A C 1
ATOM 776 O O . THR A 1 99 ? 24.707 -17.528 -13.630 1.00 44.78 99 THR A O 1
ATOM 779 N N . ILE A 1 100 ? 25.617 -15.608 -14.285 1.00 48.41 100 ILE A N 1
ATOM 780 C CA . ILE A 1 100 ? 25.293 -15.769 -15.695 1.00 48.41 100 ILE A CA 1
ATOM 781 C C . ILE A 1 100 ? 26.479 -16.480 -16.337 1.00 48.41 100 ILE A C 1
ATOM 783 O O . ILE A 1 100 ? 27.460 -15.864 -16.750 1.00 48.41 100 ILE A O 1
ATOM 787 N N . VAL A 1 101 ? 26.391 -17.810 -16.425 1.00 45.34 101 VAL A N 1
ATOM 788 C CA . VAL A 1 101 ? 27.197 -18.580 -17.380 1.00 45.34 101 VAL A CA 1
ATOM 789 C C . VAL A 1 101 ? 26.715 -18.149 -18.767 1.00 45.34 101 VAL A C 1
ATOM 791 O O . VAL A 1 101 ? 25.570 -18.435 -19.116 1.00 45.34 101 VAL A O 1
ATOM 794 N N . PRO A 1 102 ? 27.512 -17.404 -19.549 1.00 44.47 102 PRO A N 1
ATOM 795 C CA . PRO A 1 102 ? 26.977 -16.691 -20.695 1.00 44.47 102 PRO A CA 1
ATOM 796 C C . PRO A 1 102 ? 26.640 -17.673 -21.823 1.00 44.47 102 PRO A C 1
ATOM 798 O O . PRO A 1 102 ? 27.540 -18.364 -22.309 1.00 44.47 102 PRO A O 1
ATOM 801 N N . PRO A 1 103 ? 25.406 -17.692 -22.356 1.00 47.66 103 PRO A N 1
ATOM 802 C CA . PRO A 1 103 ? 25.256 -17.911 -23.775 1.00 47.66 103 PRO A CA 1
ATOM 803 C C . PRO A 1 103 ? 25.681 -16.635 -24.519 1.00 47.66 103 PRO A C 1
ATOM 805 O O . PRO A 1 103 ? 25.824 -15.547 -23.965 1.00 47.66 103 PRO A O 1
ATOM 808 N N . VAL A 1 104 ? 25.875 -16.767 -25.826 1.00 53.84 104 VAL A N 1
ATOM 809 C CA . VAL A 1 104 ? 26.319 -15.712 -26.755 1.00 53.84 104 VAL A CA 1
ATOM 810 C C . VAL A 1 104 ? 25.446 -14.436 -26.712 1.00 53.84 104 VAL A C 1
ATOM 812 O O . VAL A 1 104 ? 25.899 -13.382 -27.159 1.00 53.84 104 VAL A O 1
ATOM 815 N N . LYS A 1 105 ? 24.241 -14.499 -26.127 1.00 63.38 105 LYS A N 1
ATOM 816 C CA . LYS A 1 105 ? 23.295 -13.389 -25.955 1.00 63.38 105 LYS A CA 1
ATOM 817 C C . LYS A 1 105 ? 22.959 -13.205 -24.471 1.00 63.38 105 LYS A C 1
ATOM 819 O O . LYS A 1 105 ? 22.511 -14.155 -23.835 1.00 63.38 105 LYS A O 1
ATOM 824 N N . LEU A 1 106 ? 23.178 -11.999 -23.944 1.00 77.19 106 LEU A N 1
ATOM 825 C CA . LEU A 1 106 ? 22.719 -11.596 -22.613 1.00 77.19 106 LEU A CA 1
ATOM 826 C C . LEU A 1 106 ? 21.346 -10.943 -22.782 1.00 77.19 106 LEU A C 1
ATOM 828 O O . LEU A 1 106 ? 21.258 -9.875 -23.384 1.00 77.19 106 LEU A O 1
ATOM 832 N N . THR A 1 107 ? 20.299 -11.581 -22.273 1.00 82.00 107 THR A N 1
ATOM 833 C CA . THR A 1 107 ? 18.933 -11.049 -22.289 1.00 82.00 107 THR A CA 1
ATOM 834 C C . THR A 1 107 ? 18.434 -10.986 -20.856 1.00 82.00 107 THR A C 1
ATOM 836 O O . THR A 1 107 ? 18.471 -11.998 -20.160 1.00 82.00 107 THR A O 1
ATOM 839 N N . LEU A 1 108 ? 18.009 -9.802 -20.424 1.00 83.81 108 LEU A N 1
ATOM 840 C CA . LEU A 1 108 ? 17.492 -9.541 -19.084 1.00 83.81 108 LEU A CA 1
ATOM 841 C C . LEU A 1 108 ? 16.061 -9.014 -19.181 1.00 83.81 108 LEU A C 1
ATOM 843 O O . LEU A 1 108 ? 15.698 -8.345 -20.150 1.00 83.81 108 LEU A O 1
ATOM 847 N N . ASP A 1 109 ? 15.246 -9.306 -18.179 1.00 85.06 109 ASP A N 1
ATOM 848 C CA . ASP A 1 109 ? 13.966 -8.638 -17.987 1.00 85.06 109 ASP A CA 1
ATOM 849 C C . ASP A 1 109 ? 14.179 -7.207 -17.475 1.00 85.06 109 ASP A C 1
ATOM 851 O O . ASP A 1 109 ? 15.161 -6.904 -16.791 1.00 85.06 109 ASP A O 1
ATOM 855 N N . LEU A 1 110 ? 13.241 -6.315 -17.805 1.00 83.06 110 LEU A N 1
ATOM 856 C CA . LEU A 1 110 ? 13.301 -4.914 -17.392 1.00 83.06 110 LEU A CA 1
ATOM 857 C C . LEU A 1 110 ? 13.414 -4.779 -15.865 1.00 83.06 110 LEU A C 1
ATOM 859 O O . LEU A 1 110 ? 14.206 -3.972 -15.392 1.00 83.06 110 LEU A O 1
ATOM 863 N N . ASN A 1 111 ? 12.695 -5.596 -15.092 1.00 83.12 111 ASN A N 1
ATOM 864 C CA . ASN A 1 111 ? 12.692 -5.498 -13.631 1.00 83.12 111 ASN A CA 1
ATOM 865 C C . ASN A 1 111 ? 14.073 -5.805 -13.032 1.00 83.12 111 ASN A C 1
ATOM 867 O O . ASN A 1 111 ? 14.530 -5.070 -12.158 1.00 83.12 111 ASN A O 1
ATOM 871 N N . THR A 1 112 ? 14.777 -6.825 -13.530 1.00 83.50 112 THR A N 1
ATOM 872 C CA . THR A 1 112 ? 16.159 -7.117 -13.108 1.00 83.50 112 THR A CA 1
ATOM 873 C C . THR A 1 112 ? 17.116 -5.969 -13.419 1.00 83.50 112 THR A C 1
ATOM 875 O O . THR A 1 112 ? 17.985 -5.665 -12.599 1.00 83.50 112 THR A O 1
ATOM 878 N N . VAL A 1 113 ? 16.952 -5.299 -14.565 1.00 84.44 113 VAL A N 1
ATOM 879 C CA . VAL A 1 113 ? 17.773 -4.131 -14.928 1.00 84.44 113 VAL A CA 1
ATOM 880 C C . VAL A 1 113 ? 17.470 -2.943 -14.010 1.00 84.44 113 VAL A C 1
ATOM 882 O O . VAL A 1 113 ? 18.398 -2.333 -13.484 1.00 84.44 113 VAL A O 1
ATOM 885 N N . LEU A 1 114 ? 16.189 -2.653 -13.759 1.00 84.31 114 LEU A N 1
ATOM 886 C CA . LEU A 1 114 ? 15.759 -1.555 -12.886 1.00 84.31 114 LEU A CA 1
ATOM 887 C C . LEU A 1 114 ? 16.216 -1.751 -11.436 1.00 84.31 114 LEU A C 1
ATOM 889 O O . LEU A 1 114 ? 16.709 -0.808 -10.822 1.00 84.31 114 LEU A O 1
ATOM 893 N N . LYS A 1 115 ? 16.161 -2.987 -10.924 1.00 84.69 115 LYS A N 1
ATOM 894 C CA . LYS A 1 115 ? 16.630 -3.328 -9.572 1.00 84.69 115 LYS A CA 1
ATOM 895 C C . LYS A 1 115 ? 18.101 -2.964 -9.339 1.00 84.69 115 LYS A C 1
ATOM 897 O O . LYS A 1 115 ? 18.488 -2.654 -8.217 1.00 84.69 115 LYS A O 1
ATOM 902 N N . HIS A 1 116 ? 18.919 -3.002 -10.389 1.00 85.88 116 HIS A N 1
ATOM 903 C CA . HIS A 1 116 ? 20.345 -2.681 -10.327 1.00 85.88 116 HIS A CA 1
ATOM 904 C C . HIS A 1 116 ? 20.665 -1.286 -10.882 1.00 85.88 116 HIS A C 1
ATOM 906 O O . HIS A 1 116 ? 21.834 -0.990 -11.128 1.00 85.88 116 HIS A O 1
ATOM 912 N N . TYR A 1 117 ? 19.660 -0.420 -11.070 1.00 86.00 117 TYR A N 1
ATOM 913 C CA . TYR A 1 117 ? 19.843 0.914 -11.647 1.00 86.00 117 TYR A CA 1
ATOM 914 C C . TYR A 1 117 ? 20.903 1.734 -10.904 1.00 86.00 117 TYR A C 1
ATOM 916 O O . TYR A 1 117 ? 21.806 2.265 -11.540 1.00 86.00 117 TYR A O 1
ATOM 924 N N . ASP A 1 118 ? 20.863 1.764 -9.570 1.00 83.62 118 ASP A N 1
ATOM 925 C CA . ASP A 1 118 ? 21.829 2.518 -8.757 1.00 83.62 118 ASP A CA 1
ATOM 926 C C . ASP A 1 118 ? 23.268 2.037 -8.955 1.00 83.62 118 ASP A C 1
ATOM 928 O O . ASP A 1 118 ? 24.198 2.832 -9.088 1.00 83.62 118 ASP A O 1
ATOM 932 N N . ALA A 1 119 ? 23.455 0.720 -9.030 1.00 85.56 119 ALA A N 1
ATOM 933 C CA . ALA A 1 119 ? 24.763 0.121 -9.253 1.00 85.56 119 ALA A CA 1
ATOM 934 C C . ALA A 1 119 ? 25.269 0.399 -10.680 1.00 85.56 119 ALA A C 1
ATOM 936 O O . ALA A 1 119 ? 26.449 0.688 -10.881 1.00 85.56 119 ALA A O 1
ATOM 937 N N . LEU A 1 120 ? 24.370 0.372 -11.670 1.00 86.75 120 LEU A N 1
ATOM 938 C CA . LEU A 1 120 ? 24.685 0.732 -13.052 1.00 86.75 120 LEU A CA 1
ATOM 939 C C . LEU A 1 120 ? 25.019 2.225 -13.183 1.00 86.75 120 LEU A C 1
ATOM 941 O O . LEU A 1 120 ? 25.923 2.572 -13.943 1.00 86.75 120 LEU A O 1
ATOM 945 N N . ARG A 1 121 ? 24.333 3.091 -12.428 1.00 87.75 121 ARG A N 1
ATOM 946 C CA . ARG A 1 121 ? 24.568 4.540 -12.384 1.00 87.75 121 ARG A CA 1
ATOM 947 C C . ARG A 1 121 ? 25.947 4.861 -11.814 1.00 87.75 121 ARG A C 1
ATOM 949 O O . ARG A 1 121 ? 26.710 5.572 -12.456 1.00 87.75 121 ARG A O 1
ATOM 956 N N . LEU A 1 122 ? 26.314 4.239 -10.693 1.00 86.94 122 LEU A N 1
ATOM 957 C CA . LEU A 1 122 ? 27.647 4.377 -10.094 1.00 86.94 122 LEU A CA 1
ATOM 958 C C . LEU A 1 122 ? 28.769 3.934 -11.045 1.00 86.94 122 LEU A C 1
ATOM 960 O O . LEU A 1 122 ? 29.806 4.592 -11.145 1.00 86.94 122 LEU A O 1
ATOM 964 N N . GLU A 1 123 ? 28.571 2.826 -11.762 1.00 86.69 123 GLU A N 1
ATOM 965 C CA . GLU A 1 123 ? 29.555 2.360 -12.741 1.00 86.69 123 GLU A CA 1
ATOM 966 C C . GLU A 1 123 ? 29.643 3.296 -13.954 1.00 86.69 123 GLU A C 1
ATOM 968 O O . GLU A 1 123 ? 30.735 3.546 -14.464 1.00 86.69 123 GLU A O 1
ATOM 973 N N . TYR A 1 124 ? 28.517 3.850 -14.403 1.00 88.06 124 TYR A N 1
ATOM 974 C CA . TYR A 1 124 ? 28.504 4.856 -15.460 1.00 88.06 124 TYR A CA 1
ATOM 975 C C . TYR A 1 124 ? 29.251 6.128 -15.055 1.00 88.06 124 TYR A C 1
ATOM 977 O O . TYR A 1 124 ? 30.101 6.586 -15.817 1.00 88.06 124 TYR A O 1
ATOM 985 N N . ASP A 1 125 ? 29.026 6.645 -13.848 1.00 87.62 125 ASP A N 1
ATOM 986 C CA . ASP A 1 125 ? 29.734 7.823 -13.337 1.00 87.62 125 ASP A CA 1
ATOM 987 C C . ASP A 1 125 ? 31.251 7.577 -13.268 1.00 87.62 125 ASP A C 1
ATOM 989 O O . ASP A 1 125 ? 32.060 8.426 -13.655 1.00 87.62 125 ASP A O 1
ATOM 993 N N . SER A 1 126 ? 31.655 6.370 -12.854 1.00 86.19 126 SER A N 1
ATOM 994 C CA . SER A 1 126 ? 33.053 5.931 -12.876 1.00 86.19 126 SER A CA 1
ATOM 995 C C . SER A 1 126 ? 33.629 5.900 -14.298 1.00 86.19 126 SER A C 1
ATOM 997 O O . SER A 1 126 ? 34.723 6.423 -14.538 1.00 86.19 126 SER A O 1
ATOM 999 N N . LEU A 1 127 ? 32.901 5.339 -15.267 1.00 84.94 127 LEU A N 1
ATOM 1000 C CA . LEU A 1 127 ? 33.320 5.302 -16.672 1.00 84.94 127 LEU A CA 1
ATOM 1001 C C . LEU A 1 127 ? 33.400 6.700 -17.291 1.00 84.94 127 LEU A C 1
ATOM 1003 O O . LEU A 1 127 ? 34.330 6.974 -18.051 1.00 84.94 127 LEU A O 1
ATOM 1007 N N . LEU A 1 128 ? 32.485 7.596 -16.934 1.00 87.19 128 LEU A N 1
ATOM 1008 C CA . LEU A 1 128 ? 32.475 8.979 -17.398 1.00 87.19 128 LEU A CA 1
ATOM 1009 C C . LEU A 1 128 ? 33.715 9.744 -16.907 1.00 87.19 128 LEU A C 1
ATOM 1011 O O . LEU A 1 128 ? 34.317 10.500 -17.670 1.00 87.19 128 LEU A O 1
ATOM 1015 N N . LEU A 1 129 ? 34.139 9.495 -15.664 1.00 84.62 129 LEU A N 1
ATOM 1016 C CA . LEU A 1 129 ? 35.345 10.082 -15.071 1.00 84.62 129 LEU A CA 1
ATOM 1017 C C . LEU A 1 129 ? 36.643 9.567 -15.712 1.00 84.62 129 LEU A C 1
ATOM 1019 O O . LEU A 1 129 ? 37.575 10.345 -15.921 1.00 84.62 129 LEU A O 1
ATOM 1023 N N . HIS A 1 130 ? 36.727 8.268 -16.011 1.00 81.75 130 HIS A N 1
ATOM 1024 C CA . HIS A 1 130 ? 37.981 7.633 -16.436 1.00 81.75 130 HIS A CA 1
ATOM 1025 C C . HIS A 1 130 ? 38.125 7.486 -17.959 1.00 81.75 130 HIS A C 1
ATOM 1027 O O . HIS A 1 130 ? 39.247 7.465 -18.468 1.00 81.75 130 HIS A O 1
ATOM 1033 N N . ALA A 1 131 ? 37.020 7.357 -18.696 1.00 81.12 131 ALA A N 1
ATOM 1034 C CA . ALA A 1 131 ? 37.016 7.055 -20.125 1.00 81.12 131 ALA A CA 1
ATOM 1035 C C . ALA A 1 131 ? 35.760 7.611 -20.844 1.00 81.12 131 ALA A C 1
ATOM 1037 O O . ALA A 1 131 ? 34.949 6.842 -21.368 1.00 81.12 131 ALA A O 1
ATOM 1038 N N . PRO A 1 132 ? 35.603 8.945 -20.946 1.00 77.56 132 PRO A N 1
ATOM 1039 C CA . PRO A 1 132 ? 34.382 9.581 -21.456 1.00 77.56 132 PRO A CA 1
ATOM 1040 C C . PRO A 1 132 ? 34.080 9.291 -22.935 1.00 77.56 132 PRO A C 1
ATOM 1042 O O . PRO A 1 132 ? 32.937 9.385 -23.354 1.00 77.56 132 PRO A O 1
ATOM 1045 N N . HIS A 1 133 ? 35.088 8.933 -23.736 1.00 78.00 133 HIS A N 1
ATOM 1046 C CA . HIS A 1 133 ? 34.940 8.658 -25.175 1.00 78.00 133 HIS A CA 1
ATOM 1047 C C . HIS A 1 133 ? 35.018 7.167 -25.524 1.00 78.00 133 HIS A C 1
ATOM 1049 O O . HIS A 1 133 ? 35.220 6.813 -26.684 1.00 78.00 133 HIS A O 1
ATOM 1055 N N . HIS A 1 134 ? 34.949 6.287 -24.526 1.00 81.75 134 HIS A N 1
ATOM 1056 C CA . HIS A 1 134 ? 34.972 4.849 -24.755 1.00 81.75 134 HIS A CA 1
ATOM 1057 C C . HIS A 1 134 ? 33.580 4.355 -25.160 1.00 81.75 134 HIS A C 1
ATOM 1059 O O . HIS A 1 134 ? 32.585 4.802 -24.593 1.00 81.75 134 HIS A O 1
ATOM 1065 N N . ASP A 1 135 ? 33.510 3.382 -26.074 1.00 80.94 135 ASP A N 1
ATOM 1066 C CA . ASP A 1 135 ? 32.242 2.828 -26.577 1.00 80.94 135 ASP A CA 1
ATOM 1067 C C . ASP A 1 135 ? 31.306 2.398 -25.433 1.00 80.94 135 ASP A C 1
ATOM 1069 O O . ASP A 1 135 ? 30.110 2.648 -25.478 1.00 80.94 135 ASP A O 1
ATOM 1073 N N . ALA A 1 136 ? 31.858 1.824 -24.356 1.00 82.75 136 ALA A N 1
ATOM 1074 C CA . ALA A 1 136 ? 31.089 1.438 -23.166 1.00 82.75 136 ALA A CA 1
ATOM 1075 C C . ALA A 1 136 ? 30.343 2.611 -22.505 1.00 82.75 136 ALA A C 1
ATOM 1077 O O . ALA A 1 136 ? 29.247 2.415 -21.991 1.00 82.75 136 ALA A O 1
ATOM 1078 N N . THR A 1 137 ? 30.937 3.804 -22.495 1.00 83.62 137 THR A N 1
ATOM 1079 C CA . THR A 1 137 ? 30.372 5.001 -21.860 1.00 83.62 137 THR A CA 1
ATOM 1080 C C . THR A 1 137 ? 29.213 5.537 -22.690 1.00 83.62 137 THR A C 1
ATOM 1082 O O . THR A 1 137 ? 28.145 5.804 -22.150 1.00 83.62 137 THR A O 1
ATOM 1085 N N . GLU A 1 138 ? 29.376 5.601 -24.013 1.00 83.81 138 GLU A N 1
ATOM 1086 C CA . GLU A 1 138 ? 28.307 6.009 -24.931 1.00 83.81 138 GLU A CA 1
ATOM 1087 C C . GLU A 1 138 ? 27.160 4.980 -24.961 1.00 83.81 138 GLU A C 1
ATOM 1089 O O . GLU A 1 138 ? 25.990 5.358 -24.986 1.00 83.81 138 GLU A O 1
ATOM 1094 N N . GLU A 1 139 ? 27.470 3.678 -24.898 1.00 86.38 139 GLU A N 1
ATOM 1095 C CA . GLU A 1 139 ? 26.467 2.608 -24.800 1.00 86.38 139 GLU A CA 1
ATOM 1096 C C . GLU A 1 139 ? 25.704 2.641 -23.462 1.00 86.38 139 GLU A C 1
ATOM 1098 O O . GLU A 1 139 ? 24.489 2.435 -23.446 1.00 86.38 139 GLU A O 1
ATOM 1103 N N . MET A 1 140 ? 26.390 2.918 -22.345 1.00 85.62 140 MET A N 1
ATOM 1104 C CA . MET A 1 140 ? 25.763 3.083 -21.026 1.00 85.62 140 MET A CA 1
ATOM 1105 C C . MET A 1 140 ? 24.912 4.349 -20.954 1.00 85.62 140 MET A C 1
ATOM 1107 O O . MET A 1 140 ? 23.821 4.291 -20.394 1.00 85.62 140 MET A O 1
ATOM 1111 N N . ARG A 1 141 ? 25.347 5.459 -21.567 1.00 87.44 141 ARG A N 1
ATOM 1112 C CA . ARG A 1 141 ? 24.525 6.671 -21.696 1.00 87.44 141 ARG A CA 1
ATOM 1113 C C . ARG A 1 141 ? 23.239 6.373 -22.464 1.00 87.44 141 ARG A C 1
ATOM 1115 O O . ARG A 1 141 ? 22.155 6.715 -21.999 1.0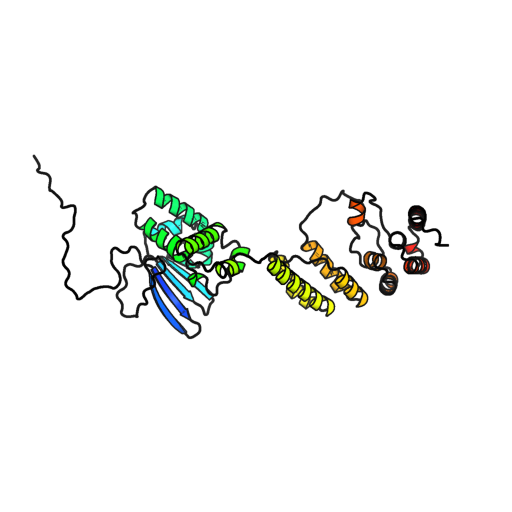0 87.44 141 ARG A O 1
ATOM 1122 N N . LEU A 1 142 ? 23.353 5.678 -23.602 1.00 86.50 142 LEU A N 1
ATOM 1123 C CA . LEU A 1 142 ? 22.196 5.297 -24.413 1.00 86.50 142 LEU A CA 1
ATOM 1124 C C . LEU A 1 142 ? 21.193 4.445 -23.616 1.00 86.50 142 LEU A C 1
ATOM 1126 O O . LEU A 1 142 ? 19.981 4.603 -23.759 1.00 86.50 142 LEU A O 1
ATOM 1130 N N . LEU A 1 143 ? 21.688 3.529 -22.781 1.00 87.31 143 LEU A N 1
ATOM 1131 C CA . LEU A 1 143 ? 20.847 2.686 -21.938 1.00 87.31 143 LEU A CA 1
ATOM 1132 C C . LEU A 1 143 ? 20.226 3.476 -20.780 1.00 87.31 143 LEU A C 1
ATOM 1134 O O . LEU A 1 143 ? 19.006 3.488 -20.654 1.00 87.31 143 LEU A O 1
ATOM 1138 N N . LEU A 1 144 ? 21.046 4.108 -19.938 1.00 87.12 144 LEU A N 1
ATOM 1139 C CA . LEU A 1 144 ? 20.600 4.745 -18.700 1.00 87.12 144 LEU A CA 1
ATOM 1140 C C . LEU A 1 144 ? 19.852 6.038 -18.982 1.00 87.12 144 LEU A C 1
ATOM 1142 O O . LEU A 1 144 ? 18.663 6.107 -18.703 1.00 87.12 144 LEU A O 1
ATOM 1146 N N . ASP A 1 145 ? 20.530 7.025 -19.565 1.00 83.06 145 ASP A N 1
ATOM 1147 C CA . ASP A 1 145 ? 19.974 8.364 -19.740 1.00 83.06 145 ASP A CA 1
ATOM 1148 C C . ASP A 1 145 ? 18.911 8.379 -20.829 1.00 83.06 145 ASP A C 1
ATOM 1150 O O . ASP A 1 145 ? 17.890 9.039 -20.668 1.00 83.06 145 ASP A O 1
ATOM 1154 N N . ASP A 1 146 ? 19.125 7.637 -21.918 1.00 81.94 146 ASP A N 1
ATOM 1155 C CA . ASP A 1 146 ? 18.296 7.747 -23.114 1.00 81.94 146 ASP A CA 1
ATOM 1156 C C . ASP A 1 146 ? 17.205 6.699 -23.258 1.00 81.94 146 ASP A C 1
ATOM 1158 O O . ASP A 1 146 ? 16.225 6.988 -23.934 1.00 81.94 146 ASP A O 1
ATOM 1162 N N . THR A 1 147 ? 17.327 5.529 -22.631 1.00 83.50 147 THR A N 1
ATOM 1163 C CA . THR A 1 147 ? 16.342 4.450 -22.779 1.00 83.50 147 THR A CA 1
ATOM 1164 C C . THR A 1 147 ? 15.568 4.213 -21.493 1.00 83.50 147 THR A C 1
ATOM 1166 O O . THR A 1 147 ? 14.350 4.330 -21.509 1.00 83.50 147 THR A O 1
ATOM 1169 N N . LEU A 1 148 ? 16.234 3.949 -20.364 1.00 85.12 148 LEU A N 1
ATOM 1170 C CA . LEU A 1 148 ? 15.556 3.665 -19.094 1.00 85.12 148 LEU A CA 1
ATOM 1171 C C . LEU A 1 148 ? 14.755 4.856 -18.559 1.00 85.12 148 LEU A C 1
ATOM 1173 O O . LEU A 1 148 ? 13.826 4.640 -17.789 1.00 85.12 148 LEU A O 1
ATOM 1177 N N . LEU A 1 149 ? 15.054 6.089 -18.973 1.00 82.31 149 LEU A N 1
ATOM 1178 C CA . LEU A 1 149 ? 14.253 7.261 -18.598 1.00 82.31 149 LEU A CA 1
ATOM 1179 C C . LEU A 1 149 ? 13.073 7.536 -19.554 1.00 82.31 149 LEU A C 1
ATOM 1181 O O . LEU A 1 149 ? 12.311 8.472 -19.326 1.00 82.31 149 LEU A O 1
ATOM 1185 N N . GLU A 1 150 ? 12.886 6.744 -20.618 1.00 76.94 150 GLU A N 1
ATOM 1186 C CA . GLU A 1 150 ? 11.806 6.954 -21.595 1.00 76.94 150 GLU A CA 1
ATOM 1187 C C . GLU A 1 150 ? 10.445 6.489 -21.066 1.00 76.94 150 GLU A C 1
ATOM 1189 O O . GLU A 1 150 ? 10.252 5.330 -20.688 1.00 76.94 150 GLU A O 1
ATOM 1194 N N . ARG A 1 151 ? 9.443 7.374 -21.144 1.00 69.19 151 ARG A N 1
ATOM 1195 C CA . ARG A 1 151 ? 8.061 7.102 -20.701 1.00 69.19 151 ARG A CA 1
ATOM 1196 C C . ARG A 1 151 ? 7.430 5.905 -21.419 1.00 69.19 151 ARG A C 1
ATOM 1198 O O . ARG A 1 151 ? 6.644 5.173 -20.821 1.00 69.19 151 ARG A O 1
ATOM 1205 N N . SER A 1 152 ? 7.768 5.698 -22.691 1.00 70.62 152 SER A N 1
ATOM 1206 C CA . SER A 1 152 ? 7.209 4.622 -23.520 1.00 70.62 152 SER A CA 1
ATOM 1207 C C . SER A 1 152 ? 7.521 3.227 -22.978 1.00 70.62 152 SER A C 1
ATOM 1209 O O . SER A 1 152 ? 6.710 2.317 -23.157 1.00 70.62 152 SER A O 1
ATOM 1211 N N . LEU A 1 153 ? 8.632 3.049 -22.252 1.00 72.88 153 LEU A N 1
ATOM 1212 C CA . LEU A 1 153 ? 8.966 1.773 -21.618 1.00 72.88 153 LEU A CA 1
ATOM 1213 C C . LEU A 1 153 ? 7.987 1.411 -20.505 1.00 72.88 153 LEU A C 1
ATOM 1215 O O . LEU A 1 153 ? 7.578 0.254 -20.408 1.00 72.88 153 LEU A O 1
ATOM 1219 N N . TYR A 1 154 ? 7.546 2.405 -19.740 1.00 72.31 154 TYR A N 1
ATOM 1220 C CA . TYR A 1 154 ? 6.672 2.225 -18.582 1.00 72.31 154 TYR A CA 1
ATOM 1221 C C . TYR A 1 154 ? 5.177 2.225 -18.926 1.00 72.31 154 TYR A C 1
ATOM 1223 O O . TYR A 1 154 ? 4.356 1.914 -18.069 1.00 72.31 154 TYR A O 1
ATOM 1231 N N . ASP A 1 155 ? 4.794 2.535 -20.169 1.00 64.56 155 ASP A N 1
ATOM 1232 C CA . ASP A 1 155 ? 3.387 2.521 -20.594 1.00 64.56 155 ASP A CA 1
ATOM 1233 C C . ASP A 1 155 ? 2.749 1.124 -20.408 1.00 64.56 155 ASP A C 1
ATOM 1235 O O . ASP A 1 155 ? 3.229 0.145 -20.977 1.00 64.56 155 ASP A O 1
ATOM 1239 N N . GLY A 1 156 ? 1.696 1.002 -19.598 1.00 58.00 156 GLY A N 1
ATOM 1240 C CA . GLY A 1 156 ? 1.076 -0.288 -19.246 1.00 58.00 156 GLY A CA 1
ATOM 1241 C C . GLY A 1 156 ? 1.770 -1.081 -18.124 1.00 58.00 156 GLY A C 1
ATOM 1242 O O . GLY A 1 156 ? 1.240 -2.100 -17.682 1.00 58.00 156 GLY A O 1
ATOM 1243 N N . VAL A 1 157 ? 2.906 -0.603 -17.605 1.00 64.25 157 VAL A N 1
ATOM 1244 C CA . VAL A 1 157 ? 3.575 -1.173 -16.428 1.00 64.25 157 VAL A CA 1
ATOM 1245 C C . VAL A 1 157 ? 3.049 -0.480 -15.170 1.00 64.25 157 VAL A C 1
ATOM 1247 O O . VAL A 1 157 ? 2.986 0.746 -15.105 1.00 64.25 157 VAL A O 1
ATOM 1250 N N . GLN A 1 158 ? 2.686 -1.251 -14.141 1.00 62.84 158 GLN A N 1
ATOM 1251 C CA . GLN A 1 158 ? 2.292 -0.697 -12.842 1.00 62.84 158 GLN A CA 1
ATOM 1252 C C . GLN A 1 158 ? 3.534 -0.216 -12.079 1.00 62.84 158 GLN A C 1
ATOM 1254 O O . GLN A 1 158 ? 4.099 -0.935 -11.256 1.00 62.84 158 GLN A O 1
ATOM 1259 N N . VAL A 1 159 ? 3.978 1.006 -12.377 1.00 63.25 159 VAL A N 1
ATOM 1260 C CA . VAL A 1 159 ? 5.169 1.630 -11.775 1.00 63.25 159 VAL A CA 1
ATOM 1261 C C . VAL A 1 159 ? 5.071 1.685 -10.240 1.00 63.25 159 VAL A C 1
ATOM 1263 O O . VAL A 1 159 ? 6.071 1.484 -9.551 1.00 63.25 159 VAL A O 1
ATOM 1266 N N . ASP A 1 160 ? 3.863 1.863 -9.694 1.00 54.31 160 ASP A N 1
ATOM 1267 C CA . ASP A 1 160 ? 3.607 1.858 -8.247 1.00 54.31 160 ASP A CA 1
ATOM 1268 C C . ASP A 1 160 ? 3.933 0.514 -7.583 1.00 54.31 160 ASP A C 1
ATOM 1270 O O . ASP A 1 160 ? 4.568 0.487 -6.526 1.00 54.31 160 ASP A O 1
ATOM 1274 N N . LEU A 1 161 ? 3.581 -0.595 -8.242 1.00 59.31 161 LEU A N 1
ATOM 1275 C CA . LEU A 1 161 ? 3.865 -1.950 -7.768 1.00 59.31 161 LEU A CA 1
ATOM 1276 C C . LEU A 1 161 ? 5.375 -2.224 -7.771 1.00 59.31 161 LEU A C 1
ATOM 1278 O O . LEU A 1 161 ? 5.914 -2.789 -6.821 1.00 59.31 161 LEU A O 1
ATOM 1282 N N . LEU A 1 162 ? 6.083 -1.765 -8.808 1.00 60.62 162 LEU A N 1
ATOM 1283 C CA . LEU A 1 162 ? 7.541 -1.890 -8.893 1.00 60.62 162 LEU A CA 1
ATOM 1284 C C . LEU A 1 162 ? 8.260 -1.052 -7.823 1.00 60.62 162 LEU A C 1
ATOM 1286 O O . LEU A 1 162 ? 9.305 -1.464 -7.317 1.00 60.62 162 LEU A O 1
ATOM 1290 N N . ARG A 1 163 ? 7.692 0.094 -7.427 1.00 61.56 163 ARG A N 1
ATOM 1291 C CA . ARG A 1 163 ? 8.193 0.898 -6.302 1.00 61.56 163 ARG A CA 1
ATOM 1292 C C . ARG A 1 163 ? 7.972 0.196 -4.962 1.00 61.56 163 ARG A C 1
ATOM 1294 O O . ARG A 1 163 ? 8.894 0.125 -4.157 1.00 61.56 163 ARG A O 1
ATOM 1301 N N . GLN A 1 164 ? 6.775 -0.338 -4.719 1.00 55.28 164 GLN A N 1
ATOM 1302 C CA . GLN A 1 164 ? 6.451 -1.063 -3.480 1.00 55.28 164 GLN A CA 1
ATOM 1303 C C . GLN A 1 164 ? 7.303 -2.327 -3.309 1.00 55.28 164 GLN A C 1
ATOM 1305 O O . GLN A 1 164 ? 7.695 -2.668 -2.196 1.00 55.28 164 GLN A O 1
ATOM 1310 N N . GLN A 1 165 ? 7.658 -2.980 -4.417 1.00 55.25 165 GLN A N 1
ATOM 1311 C CA . GLN A 1 165 ? 8.571 -4.126 -4.443 1.00 55.25 165 GLN A CA 1
ATOM 1312 C C . GLN A 1 165 ? 10.054 -3.738 -4.300 1.00 55.25 165 GLN A C 1
ATOM 1314 O O . GLN A 1 165 ? 10.911 -4.621 -4.266 1.00 55.25 165 GLN A O 1
ATOM 1319 N N . GLY A 1 166 ? 10.376 -2.441 -4.226 1.00 59.59 166 GLY A N 1
ATOM 1320 C CA . GLY A 1 166 ? 11.751 -1.944 -4.128 1.00 59.59 166 GLY A CA 1
ATOM 1321 C C . GLY A 1 166 ? 12.588 -2.176 -5.390 1.00 59.59 166 GLY A C 1
ATOM 1322 O O . GLY A 1 166 ? 13.812 -2.181 -5.313 1.00 59.59 166 GLY A O 1
ATOM 1323 N N . ILE A 1 167 ? 11.943 -2.403 -6.539 1.00 66.50 167 ILE A N 1
ATOM 1324 C CA . ILE A 1 167 ? 12.605 -2.611 -7.836 1.00 66.50 167 ILE A CA 1
ATOM 1325 C C . ILE A 1 167 ? 12.993 -1.265 -8.456 1.00 66.50 167 ILE A C 1
ATOM 1327 O O . ILE A 1 167 ? 14.034 -1.163 -9.096 1.00 66.50 167 ILE A O 1
ATOM 1331 N N . ILE A 1 168 ? 12.174 -0.229 -8.254 1.00 67.06 168 ILE A N 1
ATOM 1332 C CA . ILE A 1 168 ? 12.468 1.139 -8.695 1.00 67.06 168 ILE A CA 1
ATOM 1333 C C . ILE A 1 168 ? 12.958 1.964 -7.503 1.00 67.06 168 ILE A C 1
ATOM 1335 O O . ILE A 1 168 ? 12.214 2.194 -6.547 1.00 67.06 168 ILE A O 1
ATOM 1339 N N . GLY A 1 169 ? 14.209 2.424 -7.583 1.00 65.69 169 GLY A N 1
ATOM 1340 C CA . GLY A 1 169 ? 14.825 3.320 -6.605 1.00 65.69 169 GLY A CA 1
ATOM 1341 C C . GLY A 1 169 ? 14.346 4.774 -6.719 1.00 65.69 169 GLY A C 1
ATOM 1342 O O . GLY A 1 169 ? 13.836 5.211 -7.751 1.00 65.69 169 GLY A O 1
ATOM 1343 N N . ILE A 1 170 ? 14.536 5.546 -5.644 1.00 67.69 170 ILE A N 1
ATOM 1344 C CA . ILE A 1 170 ? 14.190 6.983 -5.583 1.00 67.69 170 ILE A CA 1
ATOM 1345 C C . ILE A 1 170 ? 15.031 7.802 -6.582 1.00 67.69 170 ILE A C 1
ATOM 1347 O O . ILE A 1 170 ? 14.534 8.758 -7.174 1.00 67.69 170 ILE A O 1
ATOM 1351 N N . SER A 1 171 ? 16.281 7.398 -6.793 1.00 72.31 171 SER A N 1
ATOM 1352 C CA . SER A 1 171 ? 17.239 7.954 -7.759 1.00 72.31 171 SER A CA 1
ATOM 1353 C C . SER A 1 171 ? 16.713 7.943 -9.197 1.00 72.31 171 SER A C 1
ATOM 1355 O O . SER A 1 171 ? 16.699 8.976 -9.858 1.00 72.31 171 SER A O 1
ATOM 1357 N N . LEU A 1 172 ? 16.201 6.800 -9.661 1.00 76.31 172 LEU A N 1
ATOM 1358 C CA . LEU A 1 172 ? 15.649 6.644 -11.006 1.00 76.31 172 LEU A CA 1
ATOM 1359 C C . LEU A 1 172 ? 14.484 7.614 -11.247 1.00 76.31 172 LEU A C 1
ATOM 1361 O O . LEU A 1 172 ? 14.395 8.228 -12.305 1.00 76.31 172 LEU A O 1
ATOM 1365 N N . PHE A 1 173 ? 13.611 7.810 -10.257 1.00 70.44 173 PHE A N 1
ATOM 1366 C CA . PHE A 1 173 ? 12.520 8.783 -10.366 1.00 70.44 173 PHE A CA 1
ATOM 1367 C C . PHE A 1 173 ? 13.008 10.226 -10.465 1.00 70.44 173 PHE A C 1
ATOM 1369 O O . PHE A 1 173 ? 12.445 11.009 -11.232 1.00 70.44 173 PHE A O 1
ATOM 1376 N N . GLN A 1 174 ? 14.033 10.580 -9.692 1.00 72.81 174 GLN A N 1
ATOM 1377 C CA . GLN A 1 174 ? 14.642 11.906 -9.756 1.00 72.81 174 GLN A CA 1
ATOM 1378 C C . GLN A 1 174 ? 15.260 12.151 -11.135 1.00 72.81 174 GLN A C 1
ATOM 1380 O O . GLN A 1 174 ? 15.033 13.212 -11.712 1.00 72.81 174 GLN A O 1
ATOM 1385 N N . ASP A 1 175 ? 15.936 11.151 -11.701 1.00 75.56 175 ASP A N 1
ATOM 1386 C CA . ASP A 1 175 ? 16.530 11.228 -13.038 1.00 75.56 175 ASP A CA 1
ATOM 1387 C C . ASP A 1 175 ? 15.461 11.333 -14.143 1.00 75.56 175 ASP A C 1
ATOM 1389 O O . ASP A 1 175 ? 15.580 12.171 -15.040 1.00 75.56 175 ASP A O 1
ATOM 1393 N N . ILE A 1 176 ? 14.366 10.560 -14.059 1.00 74.19 176 ILE A N 1
ATOM 1394 C CA . ILE A 1 176 ? 13.220 10.676 -14.984 1.00 74.19 176 ILE A CA 1
ATOM 1395 C C . ILE A 1 176 ? 12.623 12.088 -14.913 1.00 74.19 176 ILE A C 1
ATOM 1397 O O . ILE A 1 176 ? 12.326 12.702 -15.941 1.00 74.19 176 ILE A O 1
ATOM 1401 N N . HIS A 1 177 ? 12.447 12.619 -13.701 1.00 67.81 177 HIS A N 1
ATOM 1402 C CA . HIS A 1 177 ? 11.898 13.954 -13.495 1.00 67.81 177 HIS A CA 1
ATOM 1403 C C . HIS A 1 177 ? 12.810 15.040 -14.070 1.00 67.81 177 HIS A C 1
ATOM 1405 O O . HIS A 1 177 ? 12.338 15.905 -14.809 1.00 67.81 177 HIS A O 1
ATOM 1411 N N . GLN A 1 178 ? 14.110 14.964 -13.782 1.00 71.56 178 GLN A N 1
ATOM 1412 C CA . GLN A 1 178 ? 15.095 15.913 -14.286 1.00 71.56 178 GLN A CA 1
ATOM 1413 C C . GLN A 1 178 ? 15.122 15.915 -15.818 1.00 71.56 178 GLN A C 1
ATOM 1415 O O . GLN A 1 178 ? 15.039 16.980 -16.423 1.00 71.56 178 GLN A O 1
ATOM 1420 N N . ARG A 1 179 ? 15.115 14.735 -16.455 1.00 73.19 179 ARG A N 1
ATOM 1421 C CA . ARG A 1 179 ? 15.079 14.627 -17.921 1.00 73.19 179 ARG A CA 1
ATOM 1422 C C . ARG A 1 179 ? 13.815 15.245 -18.523 1.00 73.19 179 ARG A C 1
ATOM 1424 O O . ARG A 1 179 ? 13.899 15.942 -19.532 1.00 73.19 179 ARG A O 1
ATOM 1431 N N . ASN A 1 180 ? 12.650 15.036 -17.910 1.00 68.38 180 ASN A N 1
ATOM 1432 C CA . ASN A 1 180 ? 11.400 15.653 -18.372 1.00 68.38 180 ASN A CA 1
ATOM 1433 C C . ASN A 1 180 ? 11.430 17.186 -18.254 1.00 68.38 180 ASN A C 1
ATOM 1435 O O . ASN A 1 180 ? 10.924 17.881 -19.140 1.00 68.38 180 ASN A O 1
ATOM 1439 N N . MET A 1 181 ? 12.058 17.711 -17.196 1.00 65.44 181 MET A N 1
ATOM 1440 C CA . MET A 1 181 ? 12.274 19.150 -17.021 1.00 65.44 181 MET A CA 1
ATOM 1441 C C . MET A 1 181 ? 13.244 19.721 -18.053 1.00 65.44 181 MET A C 1
ATOM 1443 O O . MET A 1 181 ? 12.944 20.752 -18.656 1.00 65.44 181 MET A O 1
ATOM 1447 N N . ASP A 1 182 ? 14.347 19.027 -18.326 1.00 67.75 182 ASP A N 1
ATOM 1448 C CA . ASP A 1 182 ? 15.344 19.446 -19.316 1.00 67.75 182 ASP A CA 1
ATOM 1449 C C . ASP A 1 182 ? 14.772 19.467 -20.746 1.00 67.75 182 ASP A C 1
ATOM 1451 O O . ASP A 1 182 ? 15.134 20.323 -21.556 1.00 67.75 182 ASP A O 1
ATOM 1455 N N . LEU A 1 183 ? 13.831 18.568 -21.056 1.00 65.44 183 LEU A N 1
ATOM 1456 C CA . LEU A 1 183 ? 13.124 18.528 -22.342 1.00 65.44 183 LEU A CA 1
ATOM 1457 C C . LEU A 1 183 ? 12.021 19.595 -22.472 1.00 65.44 183 LEU A C 1
ATOM 1459 O O . LEU A 1 183 ? 11.384 19.686 -23.523 1.00 65.44 183 LEU A O 1
ATOM 1463 N N . GLY A 1 184 ? 11.783 20.407 -21.434 1.00 57.06 184 GLY A N 1
ATOM 1464 C CA . GLY A 1 184 ? 10.745 21.441 -21.438 1.00 57.06 184 GLY A CA 1
ATOM 1465 C C . GLY A 1 184 ? 9.326 20.876 -21.554 1.00 57.06 184 GLY A C 1
ATOM 1466 O O . GLY A 1 184 ? 8.405 21.596 -21.947 1.00 57.06 184 GLY A O 1
ATOM 1467 N N . ILE A 1 185 ? 9.144 19.590 -21.233 1.00 59.78 185 ILE A N 1
ATOM 1468 C CA . ILE A 1 185 ? 7.841 18.928 -21.185 1.00 59.78 185 ILE A CA 1
ATOM 1469 C C . ILE A 1 185 ? 7.178 19.379 -19.879 1.00 59.78 185 ILE A C 1
ATOM 1471 O O . ILE A 1 185 ? 7.242 18.717 -18.847 1.00 59.78 185 ILE A O 1
ATOM 1475 N N . CYS A 1 186 ? 6.574 20.568 -19.919 1.00 48.59 186 CYS A N 1
ATOM 1476 C CA . CYS A 1 186 ? 5.853 21.199 -18.812 1.00 48.59 186 CYS A CA 1
ATOM 1477 C C . CYS A 1 186 ? 4.461 20.594 -18.575 1.00 48.59 186 CYS A C 1
ATOM 1479 O O . CYS A 1 186 ? 3.553 21.313 -18.157 1.00 48.59 186 CYS A O 1
ATOM 1481 N N . ASP A 1 187 ? 4.280 19.288 -18.781 1.00 47.53 187 ASP A N 1
ATOM 1482 C CA . ASP A 1 187 ? 3.123 18.583 -18.229 1.00 47.53 187 ASP A CA 1
ATOM 1483 C C . ASP A 1 187 ? 3.358 18.385 -16.722 1.00 47.53 187 ASP A C 1
ATOM 1485 O O . ASP A 1 187 ? 3.545 17.279 -16.205 1.00 47.53 187 ASP A O 1
ATOM 1489 N N . LEU A 1 188 ? 3.352 19.518 -16.015 1.00 44.59 188 LEU A N 1
ATOM 1490 C CA . LEU A 1 188 ? 3.362 19.666 -14.560 1.00 44.59 188 LEU A CA 1
ATOM 1491 C C . LEU A 1 188 ? 2.135 19.004 -13.899 1.00 44.59 188 LEU A C 1
ATOM 1493 O O . LEU A 1 188 ? 2.031 19.027 -12.683 1.00 44.59 188 LEU A O 1
ATOM 1497 N N . GLU A 1 189 ? 1.228 18.388 -14.662 1.00 40.75 189 GLU A N 1
ATOM 1498 C CA . GLU A 1 189 ? 0.051 17.665 -14.158 1.00 40.75 189 GLU A CA 1
ATOM 1499 C C . GLU A 1 189 ? 0.129 16.144 -14.401 1.00 40.75 189 GLU A C 1
ATOM 1501 O O . GLU A 1 189 ? -0.247 15.360 -13.529 1.00 40.75 189 GLU A O 1
ATOM 1506 N N . ASP A 1 190 ? 0.708 15.678 -15.515 1.00 38.88 190 ASP A N 1
ATOM 1507 C CA . ASP A 1 190 ? 0.791 14.238 -15.820 1.00 38.88 190 ASP A CA 1
ATOM 1508 C C . ASP A 1 190 ? 1.968 13.538 -15.122 1.00 38.88 190 ASP A C 1
ATOM 1510 O O . ASP A 1 190 ? 1.857 12.371 -14.746 1.00 38.88 190 ASP A O 1
ATOM 1514 N N . CYS A 1 191 ? 3.079 14.245 -14.879 1.00 41.19 191 CYS A N 1
ATOM 1515 C CA . CYS A 1 191 ? 4.158 13.726 -14.026 1.00 41.19 191 CYS A CA 1
ATOM 1516 C C . CYS A 1 191 ? 3.746 13.686 -12.542 1.00 41.19 191 CYS A C 1
ATOM 1518 O O . CYS A 1 191 ? 4.269 12.880 -11.773 1.00 41.19 191 CYS A O 1
ATOM 1520 N N . PHE A 1 192 ? 2.765 14.504 -12.145 1.00 42.50 192 PHE A N 1
ATOM 1521 C CA . PHE A 1 192 ? 2.198 14.495 -10.796 1.00 42.50 192 PHE A CA 1
ATOM 1522 C C . PHE A 1 192 ? 1.187 13.363 -10.583 1.00 42.50 192 PHE A C 1
ATOM 1524 O O . PHE A 1 192 ? 1.093 12.862 -9.465 1.00 42.50 192 PHE A O 1
ATOM 1531 N N . ARG A 1 193 ? 0.550 12.844 -11.644 1.00 42.94 193 ARG A N 1
ATOM 1532 C CA . ARG A 1 193 ? -0.270 11.618 -11.574 1.00 42.94 193 ARG A CA 1
ATOM 1533 C C . ARG A 1 193 ? 0.501 10.356 -11.170 1.00 42.94 193 ARG A C 1
ATOM 1535 O O . ARG A 1 193 ? -0.128 9.399 -10.739 1.00 42.94 193 ARG A O 1
ATOM 1542 N N . ILE A 1 194 ? 1.828 10.334 -11.316 1.00 46.91 194 ILE A N 1
ATOM 1543 C CA . ILE A 1 194 ? 2.682 9.180 -10.960 1.00 46.91 194 ILE A CA 1
ATOM 1544 C C . ILE A 1 194 ? 3.487 9.445 -9.668 1.00 46.91 194 ILE A C 1
ATOM 1546 O O . ILE A 1 194 ? 4.026 8.527 -9.056 1.00 46.91 194 ILE A O 1
ATOM 1550 N N . GLY A 1 195 ? 3.557 10.697 -9.207 1.00 41.56 195 GLY A N 1
ATOM 1551 C CA . GLY A 1 195 ? 4.458 11.099 -8.123 1.00 41.56 195 GLY A CA 1
ATOM 1552 C C . GLY A 1 195 ? 3.795 11.639 -6.861 1.00 41.56 195 GLY A C 1
ATOM 1553 O O . GLY A 1 195 ? 4.451 11.685 -5.822 1.00 41.56 195 GLY A O 1
ATOM 1554 N N . GLN A 1 196 ? 2.528 12.052 -6.903 1.00 39.22 196 GLN A N 1
ATOM 1555 C CA . GLN A 1 196 ? 1.845 12.592 -5.732 1.00 39.22 196 GLN A CA 1
ATOM 1556 C C . GLN A 1 196 ? 0.400 12.105 -5.719 1.00 39.22 196 GLN A C 1
ATOM 1558 O O . GLN A 1 196 ? -0.458 12.684 -6.373 1.00 39.22 196 GLN A O 1
ATOM 1563 N N . TYR A 1 197 ? 0.101 11.101 -4.888 1.00 44.62 197 TYR A N 1
ATOM 1564 C CA . TYR A 1 197 ? -1.180 11.179 -4.197 1.00 44.62 197 TYR A CA 1
ATOM 1565 C C . TYR A 1 197 ? -1.134 12.514 -3.452 1.00 44.62 197 TYR A C 1
ATOM 1567 O O . TYR A 1 197 ? -0.308 12.687 -2.547 1.00 44.62 197 TYR A O 1
ATOM 1575 N N . THR A 1 198 ? -1.953 13.490 -3.846 1.00 51.41 198 THR A N 1
ATOM 1576 C CA . THR A 1 198 ? -2.175 14.641 -2.968 1.00 51.41 198 THR A CA 1
ATOM 1577 C C . THR A 1 198 ? -2.612 14.091 -1.608 1.00 51.41 198 THR A C 1
ATOM 1579 O O . THR A 1 198 ? -3.183 13.000 -1.538 1.00 51.41 198 THR A O 1
ATOM 1582 N N . LYS A 1 199 ? -2.346 14.792 -0.496 1.00 51.00 199 LYS A N 1
ATOM 1583 C CA . LYS A 1 199 ? -2.865 14.338 0.811 1.00 51.00 199 LYS A CA 1
ATOM 1584 C C . LYS A 1 199 ? -4.363 14.032 0.725 1.00 51.00 199 LYS A C 1
ATOM 1586 O O . LYS A 1 199 ? -4.785 13.053 1.311 1.00 51.00 199 LYS A O 1
ATOM 1591 N N . GLU A 1 200 ? -5.084 14.805 -0.085 1.00 53.81 200 GLU A N 1
ATOM 1592 C CA . GLU A 1 200 ? -6.503 14.659 -0.415 1.00 53.81 200 GLU A CA 1
ATOM 1593 C C . GLU A 1 200 ? -6.831 13.368 -1.193 1.00 53.81 200 GLU A C 1
ATOM 1595 O O . GLU A 1 200 ? -7.799 12.696 -0.865 1.00 53.81 200 GLU A O 1
ATOM 1600 N N . GLN A 1 201 ? -6.015 12.956 -2.168 1.00 50.44 201 GLN A N 1
ATOM 1601 C CA . GLN A 1 201 ? -6.211 11.702 -2.913 1.00 50.44 201 GLN A CA 1
ATOM 1602 C C . GLN A 1 201 ? -5.732 10.467 -2.141 1.00 50.44 201 GLN A C 1
ATOM 1604 O O . GLN A 1 201 ? -6.302 9.389 -2.283 1.00 50.44 201 GLN A O 1
ATOM 1609 N N . ALA A 1 202 ? -4.691 10.597 -1.313 1.00 56.56 202 ALA A N 1
ATOM 1610 C CA . ALA A 1 202 ? -4.297 9.552 -0.370 1.00 56.56 202 ALA A CA 1
ATOM 1611 C C . ALA A 1 202 ? -5.391 9.349 0.682 1.00 56.56 202 ALA A C 1
ATOM 1613 O O . ALA A 1 202 ? -5.708 8.208 1.006 1.00 56.56 202 ALA A O 1
ATOM 1614 N N . THR A 1 203 ? -5.989 10.438 1.183 1.00 61.91 203 THR A N 1
ATOM 1615 C CA . THR A 1 203 ? -7.156 10.354 2.064 1.00 61.91 203 THR A CA 1
ATOM 1616 C C . THR A 1 203 ? -8.358 9.794 1.331 1.00 61.91 203 THR A C 1
ATOM 1618 O O . THR A 1 203 ? -8.986 8.915 1.885 1.00 61.91 203 THR A O 1
ATOM 1621 N N . GLU A 1 204 ? -8.636 10.180 0.085 1.00 67.81 204 GLU A N 1
ATOM 1622 C CA . GLU A 1 204 ? -9.771 9.648 -0.683 1.00 67.81 204 GLU A CA 1
ATOM 1623 C C . GLU A 1 204 ? -9.607 8.152 -0.998 1.00 67.81 204 GLU A C 1
ATOM 1625 O O . GLU A 1 204 ? -10.554 7.380 -0.879 1.00 67.81 204 GLU A O 1
ATOM 1630 N N . CYS A 1 205 ? -8.397 7.704 -1.342 1.00 66.38 205 CYS A N 1
ATOM 1631 C CA . CYS A 1 205 ? -8.099 6.289 -1.560 1.00 66.38 205 CYS A CA 1
ATOM 1632 C C . CYS A 1 205 ? -8.228 5.488 -0.257 1.00 66.38 205 CYS A C 1
ATOM 1634 O O . CYS A 1 205 ? -8.868 4.439 -0.225 1.00 66.38 205 CYS A O 1
ATOM 1636 N N . LEU A 1 206 ? -7.687 6.021 0.840 1.00 70.88 206 LEU A N 1
ATOM 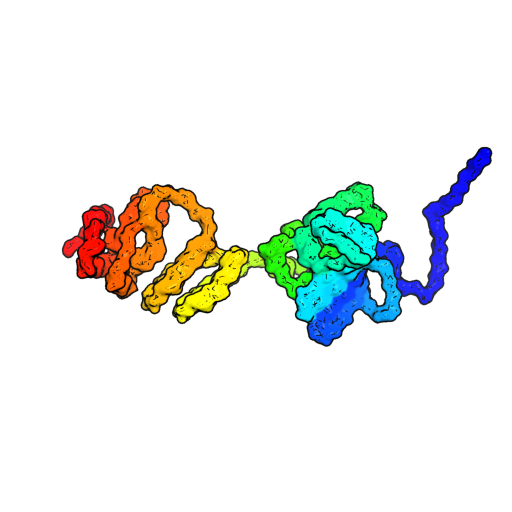1637 C CA . LEU A 1 206 ? -7.776 5.417 2.164 1.00 70.88 206 LEU A CA 1
ATOM 1638 C C . LEU A 1 206 ? -9.213 5.434 2.709 1.00 70.88 206 LEU A C 1
ATOM 1640 O O . LEU A 1 206 ? -9.637 4.463 3.328 1.00 70.88 206 LEU A O 1
ATOM 1644 N N . GLU A 1 207 ? -9.993 6.478 2.445 1.00 75.56 207 GLU A N 1
ATOM 1645 C CA . GLU A 1 207 ? -11.423 6.567 2.753 1.00 75.56 207 GLU A CA 1
ATOM 1646 C C . GLU A 1 207 ? -12.214 5.572 1.914 1.00 75.56 207 GLU A C 1
ATOM 1648 O O . GLU A 1 207 ? -12.992 4.810 2.467 1.00 75.56 207 GLU A O 1
ATOM 1653 N N . SER A 1 208 ? -11.977 5.495 0.605 1.00 78.31 208 SER A N 1
ATOM 1654 C CA . SER A 1 208 ? -12.601 4.512 -0.287 1.00 78.31 208 SER A CA 1
ATOM 1655 C C . SER A 1 208 ? -12.308 3.077 0.162 1.00 78.31 208 SER A C 1
ATOM 1657 O O . SER A 1 208 ? -13.204 2.234 0.236 1.00 78.31 208 SER A O 1
ATOM 1659 N N . GLN A 1 209 ? -11.068 2.811 0.569 1.00 78.62 209 GLN A N 1
ATOM 1660 C CA . GLN A 1 209 ? -10.657 1.529 1.120 1.00 78.62 209 GLN A CA 1
ATOM 1661 C C . GLN A 1 209 ? -11.333 1.231 2.466 1.00 78.62 209 GLN A C 1
ATOM 1663 O O . GLN A 1 209 ? -11.872 0.139 2.641 1.00 78.62 209 GLN A O 1
ATOM 1668 N N . ASN A 1 210 ? -11.364 2.185 3.404 1.00 82.19 210 ASN A N 1
ATOM 1669 C 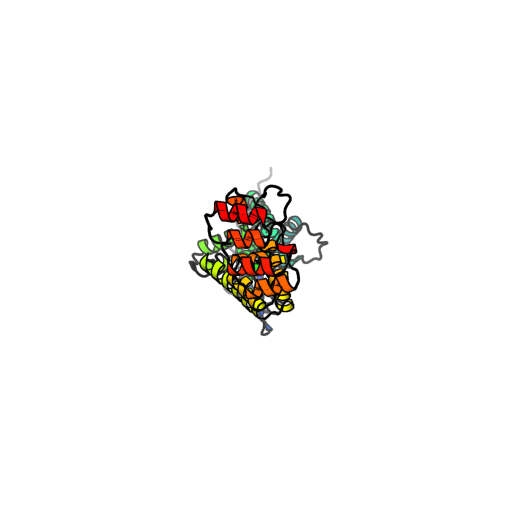CA . ASN A 1 210 ? -12.039 2.019 4.697 1.00 82.19 210 ASN A CA 1
ATOM 1670 C C . ASN A 1 210 ? -13.566 1.917 4.545 1.00 82.19 210 ASN A C 1
ATOM 1672 O O . ASN A 1 210 ? -14.201 1.142 5.261 1.00 82.19 210 ASN A O 1
ATOM 1676 N N . ASN A 1 211 ? -14.158 2.609 3.573 1.00 83.06 211 ASN A N 1
ATOM 1677 C CA . ASN A 1 211 ? -15.565 2.478 3.202 1.00 83.06 211 ASN A CA 1
ATOM 1678 C C . ASN A 1 211 ? -15.838 1.074 2.676 1.00 83.06 211 ASN A C 1
ATOM 1680 O O . ASN A 1 211 ? -16.792 0.430 3.103 1.00 83.06 211 ASN A O 1
ATOM 1684 N N . ARG A 1 212 ? -14.957 0.546 1.822 1.00 83.12 212 ARG A N 1
ATOM 1685 C CA . ARG A 1 212 ? -15.100 -0.814 1.308 1.00 83.12 212 ARG A CA 1
ATOM 1686 C C . ARG A 1 212 ? -14.974 -1.874 2.402 1.00 83.12 212 ARG A C 1
ATOM 1688 O O . ARG A 1 212 ? -15.748 -2.828 2.414 1.00 83.12 212 ARG A O 1
ATOM 1695 N N . ILE A 1 213 ? -14.037 -1.695 3.332 1.00 84.88 213 ILE A N 1
ATOM 1696 C CA . ILE A 1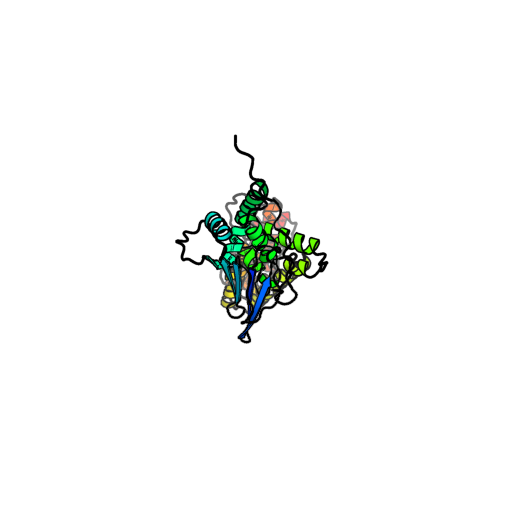 213 ? -13.897 -2.538 4.531 1.00 84.88 213 ILE A CA 1
ATOM 1697 C C . ILE A 1 213 ? -15.178 -2.468 5.371 1.00 84.88 213 ILE A C 1
ATOM 1699 O O . ILE A 1 213 ? -15.705 -3.507 5.759 1.00 84.88 213 ILE A O 1
ATOM 1703 N N . SER A 1 214 ? -15.717 -1.265 5.584 1.00 85.38 214 SER A N 1
ATOM 1704 C CA . SER A 1 214 ? -16.958 -1.037 6.334 1.00 85.38 214 SER A CA 1
ATOM 1705 C C . SER A 1 214 ? -18.158 -1.728 5.680 1.00 85.38 214 SER A C 1
ATOM 1707 O O . SER A 1 214 ? -18.915 -2.420 6.354 1.00 85.38 214 SER A O 1
ATOM 1709 N N . GLU A 1 215 ? -18.312 -1.610 4.359 1.00 85.88 215 GLU A N 1
ATOM 1710 C CA . GLU A 1 215 ? -19.366 -2.289 3.597 1.00 85.88 215 GLU A CA 1
ATOM 1711 C C . GLU A 1 215 ? -19.285 -3.811 3.736 1.00 85.88 215 GLU A C 1
ATOM 1713 O O . GLU A 1 215 ? -20.291 -4.467 4.009 1.00 85.88 215 GLU A O 1
ATOM 1718 N N . LEU A 1 216 ? -18.091 -4.380 3.548 1.00 85.25 216 LEU A N 1
ATOM 1719 C CA . LEU A 1 216 ? -17.862 -5.821 3.665 1.00 85.25 216 LEU A CA 1
ATOM 1720 C C . LEU A 1 216 ? -18.100 -6.314 5.098 1.00 85.25 216 LEU A C 1
ATOM 1722 O O . LEU A 1 216 ? -18.669 -7.391 5.294 1.00 85.25 216 LEU A O 1
ATOM 1726 N N . ALA A 1 217 ? -17.718 -5.512 6.093 1.00 85.94 217 ALA A N 1
ATOM 1727 C CA . ALA A 1 217 ? -17.933 -5.811 7.499 1.00 85.94 217 ALA A CA 1
ATOM 1728 C C . ALA A 1 217 ? -19.430 -5.819 7.854 1.00 85.94 217 ALA A C 1
ATOM 1730 O O . ALA A 1 217 ? -19.915 -6.782 8.446 1.00 85.94 217 ALA A O 1
ATOM 1731 N N . LEU A 1 218 ? -20.189 -4.808 7.420 1.00 87.38 218 LEU A N 1
ATOM 1732 C CA . LEU A 1 218 ? -21.638 -4.724 7.650 1.00 87.38 218 LEU A CA 1
ATOM 1733 C C . LEU A 1 218 ? -22.426 -5.837 6.945 1.00 87.38 218 LEU A C 1
ATOM 1735 O O . LEU A 1 218 ? -23.491 -6.230 7.413 1.00 87.38 218 LEU A O 1
ATOM 1739 N N . GLN A 1 219 ? -21.902 -6.386 5.846 1.00 87.06 219 GLN A N 1
ATOM 1740 C CA . GLN A 1 219 ? -22.482 -7.561 5.186 1.00 87.06 219 GLN A CA 1
ATOM 1741 C C . GLN A 1 219 ? -22.295 -8.861 5.987 1.00 87.06 219 GLN A C 1
ATOM 1743 O O . GLN A 1 219 ? -22.881 -9.881 5.625 1.00 87.06 219 GLN A O 1
ATOM 1748 N N . GLY A 1 220 ? -21.474 -8.862 7.044 1.00 83.56 220 GLY A N 1
ATOM 1749 C CA . GLY A 1 220 ? -21.224 -10.037 7.881 1.00 83.56 220 GLY A CA 1
ATOM 1750 C C . GLY A 1 220 ? -20.381 -11.129 7.211 1.00 83.56 220 GLY A C 1
ATOM 1751 O O . GLY A 1 220 ? -20.292 -12.243 7.726 1.00 83.56 220 GLY A O 1
ATOM 1752 N N . ARG A 1 221 ? -19.769 -10.849 6.051 1.00 83.06 221 ARG A N 1
ATOM 1753 C CA . ARG A 1 221 ? -19.034 -11.836 5.242 1.00 83.06 221 ARG A CA 1
ATOM 1754 C C . ARG A 1 221 ? -17.546 -11.825 5.587 1.00 83.06 221 ARG A C 1
ATOM 1756 O O . ARG A 1 221 ? -16.740 -11.207 4.895 1.00 83.06 221 ARG A O 1
ATOM 1763 N N . LEU A 1 222 ? -17.186 -12.543 6.651 1.00 84.62 222 LEU A N 1
ATOM 1764 C CA . LEU A 1 222 ? -15.809 -12.606 7.153 1.00 84.62 222 LEU A CA 1
ATOM 1765 C C . LEU A 1 222 ? -14.796 -13.107 6.104 1.00 84.62 222 LEU A C 1
ATOM 1767 O O . LEU A 1 222 ? -13.687 -12.584 6.032 1.00 84.62 222 LEU A O 1
ATOM 1771 N N . ASP A 1 223 ? -15.160 -14.089 5.278 1.00 84.25 223 ASP A N 1
ATOM 1772 C CA . ASP A 1 223 ? -14.243 -14.666 4.282 1.00 84.25 223 ASP A CA 1
ATOM 1773 C C . ASP A 1 223 ? -13.896 -13.684 3.154 1.00 84.25 223 ASP A C 1
ATOM 1775 O O . ASP A 1 223 ? -12.737 -13.581 2.745 1.00 84.25 223 ASP A O 1
ATOM 1779 N N . ASP A 1 224 ? -14.878 -12.912 2.686 1.00 82.88 224 ASP A N 1
ATOM 1780 C CA . ASP A 1 224 ? -14.677 -11.854 1.691 1.00 82.88 224 ASP A CA 1
ATOM 1781 C C . ASP A 1 224 ? -13.803 -10.735 2.263 1.00 82.88 224 ASP A C 1
ATOM 1783 O O . ASP A 1 224 ? -12.880 -10.256 1.601 1.00 82.88 224 ASP A O 1
ATOM 1787 N N . LEU A 1 225 ? -14.064 -10.361 3.518 1.00 86.44 225 LEU A N 1
ATOM 1788 C CA . LEU A 1 225 ? -13.293 -9.359 4.240 1.00 86.44 225 LEU A CA 1
ATOM 1789 C C . LEU A 1 225 ? -11.828 -9.796 4.400 1.00 86.44 225 LEU A C 1
ATOM 1791 O O . LEU A 1 225 ? -10.923 -9.025 4.095 1.00 86.44 225 LEU A O 1
ATOM 1795 N N . ARG A 1 226 ? -11.575 -11.057 4.772 1.00 85.12 226 ARG A N 1
ATOM 1796 C CA . ARG A 1 226 ? -10.219 -11.634 4.846 1.00 85.12 226 ARG A CA 1
ATOM 1797 C C . ARG A 1 226 ? -9.528 -11.685 3.492 1.00 85.12 226 ARG A C 1
ATOM 1799 O O . ARG A 1 226 ? -8.351 -11.349 3.389 1.00 85.12 226 ARG A O 1
ATOM 1806 N N . THR A 1 227 ? -10.250 -12.098 2.454 1.00 83.50 227 THR A N 1
ATOM 1807 C CA . THR A 1 227 ? -9.714 -12.177 1.087 1.00 83.50 227 THR A CA 1
ATOM 1808 C C . THR A 1 227 ? -9.272 -10.804 0.590 1.00 83.50 227 THR A C 1
ATOM 1810 O O . THR A 1 227 ? -8.255 -10.696 -0.090 1.00 83.50 227 THR A O 1
ATOM 1813 N N . PHE A 1 228 ? -10.005 -9.756 0.963 1.00 81.31 228 PHE A N 1
ATOM 1814 C CA . PHE A 1 228 ? -9.664 -8.380 0.633 1.00 81.31 228 PHE A CA 1
ATOM 1815 C C . PHE A 1 228 ? -8.507 -7.840 1.489 1.00 81.31 228 PHE A C 1
ATOM 1817 O O . PHE A 1 228 ? -7.558 -7.276 0.952 1.00 81.31 228 PHE A O 1
ATOM 1824 N N . CYS A 1 229 ? -8.550 -8.038 2.808 1.00 82.50 229 CYS A N 1
ATOM 1825 C CA . CYS A 1 229 ? -7.620 -7.407 3.743 1.00 82.50 229 CYS A CA 1
ATOM 1826 C C . CYS A 1 229 ? -6.257 -8.114 3.862 1.00 82.50 229 CYS A C 1
ATOM 1828 O O . CYS A 1 229 ? -5.227 -7.447 3.912 1.00 82.50 229 CYS A O 1
ATOM 1830 N N . GLU A 1 230 ? -6.195 -9.450 3.883 1.00 83.00 230 GLU A N 1
ATOM 1831 C CA . GLU A 1 230 ? -4.938 -10.181 4.136 1.00 83.00 230 GLU A CA 1
ATOM 1832 C C . GLU A 1 230 ? -3.831 -9.958 3.084 1.00 83.00 230 GLU A C 1
ATOM 1834 O O . GLU A 1 230 ? -2.656 -9.894 3.461 1.00 83.00 230 GLU A O 1
ATOM 1839 N N . PRO A 1 231 ? -4.118 -9.852 1.772 1.00 74.44 231 PRO A N 1
ATOM 1840 C CA . PRO A 1 231 ? -3.102 -9.481 0.785 1.00 74.44 231 PRO A CA 1
ATOM 1841 C C . PRO A 1 231 ? -2.526 -8.085 1.042 1.00 74.44 231 PRO A C 1
ATOM 1843 O O . PRO A 1 231 ? -1.314 -7.900 0.962 1.00 74.44 231 PRO A O 1
ATOM 1846 N N . LEU A 1 232 ? -3.385 -7.140 1.424 1.00 73.62 232 LEU A N 1
ATOM 1847 C CA . LEU A 1 232 ? -3.033 -5.737 1.631 1.00 73.62 232 LEU A CA 1
ATOM 1848 C C . LEU A 1 232 ? -2.239 -5.501 2.934 1.00 73.62 232 LEU A C 1
ATOM 1850 O O . LEU A 1 232 ? -1.402 -4.602 3.017 1.00 73.62 232 LEU A O 1
ATOM 1854 N N . ILE A 1 233 ? -2.449 -6.340 3.956 1.00 73.75 233 ILE A N 1
ATOM 1855 C CA . ILE A 1 233 ? -1.594 -6.359 5.156 1.00 73.75 233 ILE A CA 1
ATOM 1856 C C . ILE A 1 233 ? -0.185 -6.853 4.796 1.00 73.75 233 ILE A C 1
ATOM 1858 O O . ILE A 1 233 ? 0.806 -6.286 5.255 1.00 73.75 233 ILE A O 1
ATOM 1862 N N . ARG A 1 234 ? -0.069 -7.893 3.951 1.00 71.75 234 ARG A N 1
ATOM 1863 C CA . ARG A 1 234 ? 1.236 -8.435 3.522 1.00 71.75 234 ARG A CA 1
ATOM 1864 C C . ARG A 1 234 ? 2.046 -7.433 2.703 1.00 71.75 234 ARG A C 1
ATOM 1866 O O . ARG A 1 234 ? 3.268 -7.422 2.829 1.00 71.75 234 ARG A O 1
ATOM 1873 N N . SER A 1 235 ? 1.386 -6.594 1.908 1.00 59.25 235 SER A N 1
ATOM 1874 C CA . SER A 1 235 ? 2.027 -5.515 1.149 1.00 59.25 235 SER A CA 1
ATOM 1875 C C . SER A 1 235 ? 2.321 -4.257 1.982 1.00 59.25 235 SER A C 1
ATOM 1877 O O . SER A 1 235 ? 2.973 -3.347 1.481 1.00 59.25 235 SER A O 1
ATOM 1879 N N . ARG A 1 236 ? 1.914 -4.210 3.266 1.00 60.53 236 ARG A N 1
ATOM 1880 C CA . ARG A 1 236 ? 1.995 -3.023 4.149 1.00 60.53 236 ARG A CA 1
ATOM 1881 C C . ARG A 1 236 ? 1.282 -1.788 3.576 1.00 60.53 236 ARG A C 1
ATOM 1883 O O . ARG A 1 236 ? 1.667 -0.657 3.859 1.00 60.53 236 ARG A O 1
ATOM 1890 N N . GLU A 1 237 ? 0.242 -2.008 2.778 1.00 57.84 237 GLU A N 1
ATOM 1891 C CA . GLU A 1 237 ? -0.514 -0.958 2.081 1.00 57.84 237 GLU A CA 1
ATOM 1892 C C . GLU A 1 237 ? -1.778 -0.527 2.829 1.00 57.84 237 GLU A C 1
ATOM 1894 O O . GLU A 1 237 ? -2.415 0.451 2.448 1.00 57.84 237 GLU A O 1
ATOM 1899 N N . ILE A 1 238 ? -2.160 -1.236 3.894 1.00 62.22 238 ILE A N 1
ATOM 1900 C CA . ILE A 1 238 ? -3.306 -0.861 4.721 1.00 62.22 238 ILE A CA 1
ATOM 1901 C C . ILE A 1 238 ? -2.886 0.059 5.864 1.00 62.22 238 ILE A C 1
ATOM 1903 O O . ILE A 1 238 ? -2.021 -0.274 6.673 1.00 62.22 238 ILE A O 1
ATOM 1907 N N . LYS A 1 239 ? -3.651 1.142 6.010 1.00 66.00 239 LYS A N 1
ATOM 1908 C CA . LYS A 1 239 ? -3.895 1.802 7.290 1.00 66.00 239 LYS A CA 1
ATOM 1909 C C . LYS A 1 239 ? -5.402 1.820 7.531 1.00 66.00 239 LYS A C 1
ATOM 1911 O O . LYS A 1 239 ? -6.125 2.588 6.891 1.00 66.00 239 LYS A O 1
ATOM 1916 N N . VAL A 1 240 ? -5.879 0.952 8.420 1.00 68.50 240 VAL A N 1
ATOM 1917 C CA . VAL A 1 240 ? -7.291 0.964 8.811 1.00 68.50 240 VAL A CA 1
ATOM 1918 C C . VAL A 1 240 ? -7.510 2.100 9.786 1.00 68.50 240 VAL A C 1
ATOM 1920 O O . VAL A 1 240 ? -6.795 2.237 10.779 1.00 68.50 240 VAL A O 1
ATOM 1923 N N . LEU A 1 241 ? -8.479 2.954 9.466 1.00 64.56 241 LEU A N 1
ATOM 1924 C CA . LEU A 1 241 ? -8.906 3.992 10.384 1.00 64.56 241 LEU A CA 1
ATOM 1925 C C . LEU A 1 241 ? -9.826 3.367 11.416 1.00 64.56 241 LEU A C 1
ATOM 1927 O O . LEU A 1 241 ? -10.787 2.674 11.084 1.00 64.56 241 LEU A O 1
ATOM 1931 N N . TYR A 1 242 ? -9.536 3.654 12.677 1.00 68.31 242 TYR A N 1
ATOM 1932 C CA . TYR A 1 242 ? -10.464 3.365 13.749 1.00 68.31 242 TYR A CA 1
ATOM 1933 C C . TYR A 1 242 ? -11.779 4.114 13.490 1.00 68.31 242 TYR A C 1
ATOM 1935 O O . TYR A 1 242 ? -11.791 5.342 13.399 1.00 68.31 242 TYR A O 1
ATOM 1943 N N . ASN A 1 243 ? -12.874 3.368 13.361 1.00 74.25 243 ASN A N 1
ATOM 1944 C CA . ASN A 1 243 ? -14.214 3.911 13.187 1.00 74.25 243 ASN A CA 1
ATOM 1945 C C . ASN A 1 243 ? -15.130 3.326 14.272 1.00 74.25 243 ASN A C 1
ATOM 1947 O O . ASN A 1 243 ? -15.567 2.177 14.180 1.00 74.25 243 ASN A O 1
ATOM 1951 N N . SER A 1 244 ? -15.404 4.124 15.307 1.00 68.31 244 SER A N 1
ATOM 1952 C CA . SER A 1 244 ? -16.275 3.739 16.423 1.00 68.31 244 SER A CA 1
ATOM 1953 C C . SER A 1 244 ? -17.696 3.414 15.973 1.00 68.31 244 SER A C 1
ATOM 1955 O O . SER A 1 244 ? -18.304 2.498 16.517 1.00 68.31 244 SER A O 1
ATOM 1957 N N . ASP A 1 245 ? -18.206 4.110 14.958 1.00 75.19 245 ASP A N 1
ATOM 1958 C CA . ASP A 1 245 ? -19.577 3.938 14.474 1.00 75.19 245 ASP A CA 1
ATOM 1959 C C . ASP A 1 245 ? -19.736 2.605 13.738 1.00 75.19 245 ASP A C 1
ATOM 1961 O O . ASP A 1 245 ? -20.754 1.928 13.883 1.00 75.19 245 ASP A O 1
ATOM 1965 N N . LEU A 1 246 ? -18.703 2.181 12.999 1.00 81.75 246 LEU A N 1
ATOM 1966 C CA . LEU A 1 246 ? -18.664 0.851 12.391 1.00 81.75 246 LEU A CA 1
ATOM 1967 C C . LEU A 1 246 ? -18.668 -0.236 13.468 1.00 81.75 246 LEU A C 1
ATOM 1969 O O . LEU A 1 246 ? -19.485 -1.150 13.401 1.00 81.75 246 LEU A O 1
ATOM 1973 N N . LEU A 1 247 ? -17.777 -0.135 14.459 1.00 80.94 247 LEU A N 1
ATOM 1974 C CA . LEU A 1 247 ? -17.691 -1.101 15.557 1.00 80.94 247 LEU A CA 1
ATOM 1975 C C . LEU A 1 247 ? -19.025 -1.211 16.309 1.00 80.94 247 LEU A C 1
ATOM 1977 O O . LEU A 1 247 ? -19.487 -2.319 16.579 1.00 80.94 247 LEU A O 1
ATOM 1981 N N . LEU A 1 248 ? -19.690 -0.081 16.554 1.00 70.75 248 LEU A N 1
ATOM 1982 C CA . LEU A 1 248 ? -21.039 -0.035 17.113 1.00 70.75 248 LEU A CA 1
ATOM 1983 C C . LEU A 1 248 ? -22.070 -0.738 16.234 1.00 70.75 248 LEU A C 1
ATOM 1985 O O . LEU A 1 248 ? -22.812 -1.587 16.723 1.00 70.75 248 LEU A O 1
ATOM 1989 N N . CYS A 1 249 ? -22.093 -0.437 14.936 1.00 80.38 249 CYS A N 1
ATOM 1990 C CA . CYS A 1 249 ? -23.013 -1.086 14.008 1.00 80.38 249 CYS A CA 1
ATOM 1991 C C . CYS A 1 249 ? -22.786 -2.602 13.959 1.00 80.38 249 CYS A C 1
ATOM 1993 O O . CYS A 1 249 ? -23.747 -3.362 13.854 1.00 80.38 249 CYS A O 1
ATOM 1995 N N . LEU A 1 250 ? -21.540 -3.072 14.046 1.00 84.31 250 LEU A N 1
ATOM 1996 C CA . LEU A 1 250 ? -21.239 -4.504 14.094 1.00 84.31 250 LEU A CA 1
ATOM 1997 C C . LEU A 1 250 ? -21.791 -5.149 15.368 1.00 84.31 250 LEU A C 1
ATOM 1999 O O . LEU A 1 250 ? -22.380 -6.228 15.291 1.00 84.31 250 LEU A O 1
ATOM 2003 N N . LEU A 1 251 ? -21.664 -4.478 16.514 1.00 78.94 251 LEU A N 1
ATOM 2004 C CA . LEU A 1 251 ? -22.231 -4.940 17.780 1.00 78.94 251 LEU A CA 1
ATOM 2005 C C . LEU A 1 251 ? -23.767 -4.957 17.757 1.00 78.94 251 LEU A C 1
ATOM 2007 O O . LEU A 1 251 ? -24.367 -5.969 18.122 1.00 78.94 251 LEU A O 1
ATOM 2011 N N . ASP A 1 252 ? -24.407 -3.897 17.256 1.00 75.25 252 ASP A N 1
ATOM 2012 C CA . ASP A 1 252 ? -25.869 -3.807 17.124 1.00 75.25 252 ASP A CA 1
ATOM 2013 C C . ASP A 1 252 ? -26.430 -4.914 16.210 1.00 75.25 252 ASP A C 1
ATOM 2015 O O . ASP A 1 252 ? -27.501 -5.471 16.467 1.00 75.25 252 ASP A O 1
ATOM 2019 N N . ASN A 1 253 ? -25.677 -5.282 15.168 1.00 78.88 253 ASN A N 1
ATOM 2020 C CA . ASN A 1 253 ? -26.016 -6.373 14.253 1.00 78.88 253 ASN A CA 1
ATOM 2021 C C . ASN A 1 253 ? -25.522 -7.756 14.725 1.00 78.88 253 ASN A C 1
ATOM 2023 O O . ASN A 1 253 ? -25.693 -8.738 14.003 1.00 78.88 253 ASN A O 1
ATOM 2027 N N . LYS A 1 254 ? -24.942 -7.861 15.931 1.00 80.06 254 LYS A N 1
ATOM 2028 C CA . LYS A 1 254 ? -24.402 -9.101 16.527 1.00 80.06 254 LYS A CA 1
ATOM 2029 C C . LYS A 1 254 ? -23.322 -9.792 15.682 1.00 80.06 254 LYS A C 1
ATOM 2031 O O . LYS A 1 254 ? -23.143 -11.007 15.751 1.00 80.06 254 LYS A O 1
ATOM 2036 N N . LEU A 1 255 ? -22.576 -9.028 14.891 1.00 83.94 255 LEU A N 1
ATOM 2037 C CA . LEU A 1 255 ? -21.492 -9.511 14.035 1.00 83.94 255 LEU A CA 1
ATOM 2038 C C . LEU A 1 255 ? -20.163 -9.577 14.808 1.00 83.94 255 LEU A C 1
ATOM 2040 O O . LEU A 1 255 ? -19.171 -8.966 14.412 1.00 83.94 255 LEU A O 1
ATOM 2044 N N . ILE A 1 256 ? -20.133 -10.335 15.910 1.00 79.81 256 ILE A N 1
ATOM 2045 C CA . ILE A 1 256 ? -18.991 -10.377 16.845 1.00 79.81 256 ILE A CA 1
ATOM 2046 C C . ILE A 1 256 ? -17.702 -10.870 16.168 1.00 79.81 256 ILE A C 1
ATOM 2048 O O . ILE A 1 256 ? -16.650 -10.265 16.326 1.00 79.81 256 ILE A O 1
ATOM 2052 N N . HIS A 1 257 ? -17.779 -11.893 15.315 1.00 81.62 257 HIS A N 1
ATOM 2053 C CA . HIS A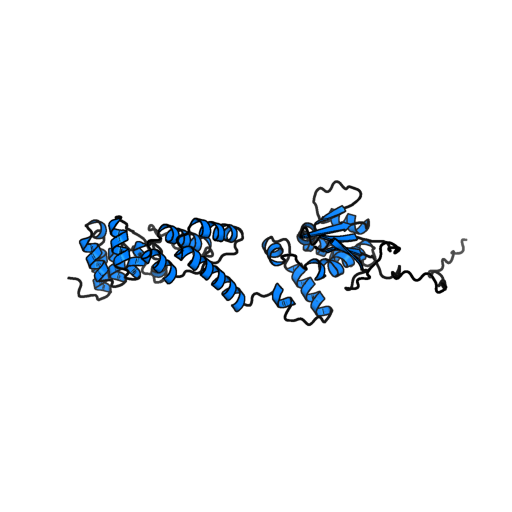 1 257 ? -16.600 -12.410 14.601 1.00 81.62 257 HIS A CA 1
ATOM 2054 C C . HIS A 1 257 ? -15.989 -11.402 13.616 1.00 81.62 257 HIS A C 1
ATOM 2056 O O . HIS A 1 257 ? -14.791 -11.431 13.341 1.00 81.62 257 HIS A O 1
ATOM 2062 N N . VAL A 1 258 ? -16.816 -10.515 13.055 1.00 85.38 258 VAL A N 1
ATOM 2063 C CA . VAL A 1 258 ? -16.346 -9.433 12.183 1.00 85.38 258 VAL A CA 1
ATOM 2064 C C . VAL A 1 258 ? -15.766 -8.304 13.026 1.00 85.38 258 VAL A C 1
ATOM 2066 O O . VAL A 1 258 ? -14.728 -7.762 12.665 1.00 85.38 258 VAL A O 1
ATOM 2069 N N . TYR A 1 259 ? -16.395 -7.992 14.162 1.00 83.44 259 TYR A N 1
ATOM 2070 C CA . TYR A 1 259 ? -15.884 -7.037 15.143 1.00 83.44 259 TYR A CA 1
ATOM 2071 C C . TYR A 1 259 ? -14.466 -7.414 15.601 1.00 83.44 259 TYR A C 1
ATOM 2073 O O . TYR A 1 259 ? -13.553 -6.602 15.480 1.00 83.44 259 TYR A O 1
ATOM 2081 N N . GLU A 1 260 ? -14.255 -8.664 16.023 1.00 80.44 260 GLU A N 1
ATOM 2082 C CA . GLU A 1 260 ? -12.940 -9.182 16.428 1.00 80.44 260 GLU A CA 1
ATOM 2083 C C . GLU A 1 260 ? -11.904 -9.066 15.304 1.00 80.44 260 GLU A C 1
ATOM 2085 O O . GLU A 1 260 ? -10.777 -8.635 15.537 1.00 80.44 260 GLU A O 1
ATOM 2090 N N . TYR A 1 261 ? -12.288 -9.398 14.067 1.00 84.25 261 TYR A N 1
ATOM 2091 C CA . TYR A 1 261 ? -11.379 -9.299 12.927 1.00 84.25 261 TYR A CA 1
ATOM 2092 C C . TYR A 1 261 ? -11.010 -7.853 12.583 1.00 84.25 261 TYR A C 1
ATOM 2094 O O . TYR A 1 261 ? -9.859 -7.582 12.263 1.00 84.25 261 TYR A O 1
ATOM 2102 N N . ILE A 1 262 ? -11.957 -6.913 12.649 1.00 84.25 262 ILE A N 1
ATOM 2103 C CA . ILE A 1 262 ? -11.669 -5.490 12.424 1.00 84.25 262 ILE A CA 1
ATOM 2104 C C . ILE A 1 262 ? -10.722 -4.952 13.503 1.00 84.25 262 ILE A C 1
ATOM 2106 O O . ILE A 1 262 ? -9.851 -4.147 13.184 1.00 84.25 262 ILE A O 1
ATOM 2110 N N . LEU A 1 263 ? -10.831 -5.419 14.749 1.00 79.00 263 LEU A N 1
ATOM 2111 C CA . LEU A 1 263 ? -9.881 -5.055 15.802 1.00 79.00 263 LEU A CA 1
ATOM 2112 C C . LEU A 1 263 ? -8.480 -5.632 15.564 1.00 79.00 263 LEU A C 1
ATOM 2114 O O . LEU A 1 263 ? -7.521 -4.867 15.622 1.00 79.00 263 LEU A O 1
ATOM 2118 N N . ASP A 1 264 ? -8.364 -6.918 15.210 1.00 81.12 264 ASP A N 1
ATOM 2119 C CA . ASP A 1 264 ? -7.084 -7.529 14.793 1.00 81.12 264 ASP A CA 1
ATOM 2120 C C . ASP A 1 264 ? -6.452 -6.739 13.638 1.00 81.12 264 ASP A C 1
ATOM 2122 O O . ASP A 1 264 ? -5.256 -6.446 13.622 1.00 81.12 264 ASP A O 1
ATOM 2126 N N . LEU A 1 265 ? -7.279 -6.320 12.681 1.00 80.00 265 LEU A N 1
ATOM 2127 C CA . LEU A 1 265 ? -6.861 -5.518 11.541 1.00 80.00 265 LEU A CA 1
ATOM 2128 C C . LEU A 1 265 ? -6.332 -4.137 11.965 1.00 80.00 265 LEU A C 1
ATOM 2130 O O . LEU A 1 265 ? -5.316 -3.683 11.437 1.00 80.00 265 LEU A O 1
ATOM 2134 N N . ILE A 1 266 ? -7.000 -3.465 12.906 1.00 78.00 266 ILE A N 1
ATOM 2135 C CA . ILE A 1 266 ? -6.568 -2.167 13.445 1.00 78.00 266 ILE A CA 1
ATOM 2136 C C . ILE A 1 266 ? -5.240 -2.326 14.192 1.00 78.00 266 ILE A C 1
ATOM 2138 O O . ILE A 1 266 ? -4.305 -1.578 13.917 1.00 78.00 266 ILE A O 1
ATOM 2142 N N . GLU A 1 267 ? -5.115 -3.327 15.064 1.00 73.56 267 GLU A N 1
ATOM 2143 C CA . GLU A 1 267 ? -3.891 -3.593 15.829 1.00 73.56 267 GLU A CA 1
ATOM 2144 C C . GLU A 1 267 ? -2.696 -3.876 14.906 1.00 73.56 267 GLU A C 1
ATOM 2146 O O . GLU A 1 267 ? -1.633 -3.270 15.041 1.00 73.56 267 GLU A O 1
ATOM 2151 N N . ARG A 1 268 ? -2.888 -4.718 13.884 1.00 73.25 268 ARG A N 1
ATOM 2152 C CA . ARG A 1 268 ? -1.842 -5.084 12.911 1.00 73.25 268 ARG A CA 1
ATOM 2153 C C . ARG A 1 268 ? -1.411 -3.937 11.995 1.00 73.25 268 ARG A C 1
ATOM 2155 O O . ARG A 1 268 ? -0.389 -4.064 11.318 1.00 73.25 268 ARG A O 1
ATOM 2162 N N . THR A 1 269 ? -2.193 -2.860 11.912 1.00 70.38 269 THR A N 1
ATOM 2163 C CA . THR A 1 269 ? -1.981 -1.761 10.952 1.00 70.38 269 THR A CA 1
ATOM 2164 C C . THR A 1 269 ? -1.640 -0.432 11.621 1.00 70.38 269 THR A C 1
ATOM 2166 O O . THR A 1 269 ? -1.266 0.524 10.934 1.00 70.38 269 THR A O 1
ATOM 2169 N N . GLN A 1 270 ? -1.685 -0.365 12.955 1.00 64.81 270 GLN A N 1
ATOM 2170 C CA . GLN A 1 270 ? -1.124 0.756 13.693 1.00 64.81 270 GLN A CA 1
ATOM 2171 C C . GLN A 1 270 ? 0.416 0.717 13.677 1.00 64.81 270 GLN A C 1
ATOM 2173 O O . GLN A 1 270 ? 1.026 -0.350 13.785 1.00 64.81 270 GLN A O 1
ATOM 2178 N N . PRO A 1 271 ? 1.085 1.877 13.536 1.00 51.84 271 PRO A N 1
ATOM 2179 C CA . PRO A 1 271 ? 2.519 1.955 13.752 1.00 51.84 271 PRO A CA 1
ATOM 2180 C C . PRO A 1 271 ? 2.805 1.610 15.213 1.00 51.84 271 PRO A C 1
ATOM 2182 O O . PRO A 1 271 ? 2.237 2.223 16.110 1.00 51.84 271 PRO A O 1
ATOM 2185 N N . ILE A 1 272 ? 3.697 0.646 15.439 1.00 49.28 272 ILE A N 1
ATOM 2186 C CA . ILE A 1 272 ? 4.188 0.285 16.772 1.00 49.28 272 ILE A CA 1
ATOM 2187 C C . ILE A 1 272 ? 4.725 1.555 17.456 1.00 49.28 272 ILE A C 1
ATOM 2189 O O . ILE A 1 272 ? 5.801 2.051 17.123 1.00 49.28 272 ILE A O 1
ATOM 2193 N N . SER A 1 273 ? 3.942 2.111 18.374 1.00 37.97 273 SER A N 1
ATOM 2194 C CA . SER A 1 273 ? 4.287 3.186 19.307 1.00 37.97 273 SER A CA 1
ATOM 2195 C C . SER A 1 273 ? 3.180 3.176 20.362 1.00 37.97 273 SER A C 1
ATOM 2197 O O . SER A 1 273 ? 2.014 3.218 19.999 1.00 37.97 273 SER A O 1
ATOM 2199 N N . MET A 1 274 ? 3.408 3.042 21.661 1.00 40.00 274 MET A N 1
ATOM 2200 C CA . MET A 1 274 ? 4.519 3.472 22.506 1.00 40.00 274 MET A CA 1
ATOM 2201 C C . MET A 1 274 ? 4.990 2.347 23.446 1.00 40.00 274 MET A C 1
ATOM 2203 O O . MET A 1 274 ? 4.251 1.390 23.667 1.00 40.00 274 MET A O 1
ATOM 2207 N N . ASP A 1 275 ? 6.181 2.492 24.044 1.00 41.81 275 ASP A N 1
ATOM 2208 C CA . ASP A 1 275 ? 6.539 1.816 25.302 1.00 41.81 275 ASP A CA 1
ATOM 2209 C C . ASP A 1 275 ? 5.527 2.238 26.382 1.00 41.81 275 ASP A C 1
ATOM 2211 O O . ASP A 1 275 ? 5.739 3.188 27.138 1.00 41.81 275 ASP A O 1
ATOM 2215 N N . LEU A 1 276 ? 4.373 1.572 26.404 1.00 48.06 276 LEU A N 1
ATOM 2216 C CA . LEU A 1 276 ? 3.431 1.646 27.507 1.00 48.06 276 LEU A CA 1
ATOM 2217 C C . LEU A 1 276 ? 4.128 1.041 28.731 1.00 48.06 276 LEU A C 1
ATOM 2219 O O . LEU A 1 276 ? 4.779 -0.004 28.609 1.00 48.06 276 LEU A O 1
ATOM 2223 N N . PRO A 1 277 ? 4.033 1.678 29.911 1.00 46.09 277 PRO A N 1
ATOM 2224 C CA . PRO A 1 277 ? 4.547 1.081 31.132 1.00 46.09 277 PRO A CA 1
ATOM 2225 C C . PRO A 1 277 ? 3.956 -0.323 31.265 1.00 46.09 277 PRO A C 1
ATOM 2227 O O . PRO A 1 277 ? 2.757 -0.513 31.050 1.00 46.09 277 PRO A O 1
ATOM 2230 N N . SER A 1 278 ? 4.805 -1.305 31.578 1.00 47.69 278 SER A N 1
ATOM 2231 C CA . SER A 1 278 ? 4.384 -2.681 31.834 1.00 47.69 278 SER A CA 1
ATOM 2232 C C . SER A 1 278 ? 3.352 -2.666 32.958 1.00 47.69 278 SER A C 1
ATOM 2234 O O . SER A 1 278 ? 3.700 -2.581 34.135 1.00 47.69 278 SER A O 1
ATOM 2236 N N . THR A 1 279 ? 2.084 -2.660 32.578 1.00 55.91 279 THR A N 1
ATOM 2237 C CA . THR A 1 279 ? 0.962 -2.675 33.502 1.00 55.91 279 THR A CA 1
ATOM 2238 C C . THR A 1 279 ? 0.570 -4.138 33.640 1.00 55.91 279 THR A C 1
ATOM 2240 O O . THR A 1 279 ? 0.445 -4.833 32.635 1.00 55.91 279 THR A O 1
ATOM 2243 N N . ASP A 1 280 ? 0.387 -4.632 34.863 1.00 65.56 280 ASP A N 1
ATOM 2244 C CA . ASP A 1 280 ? 0.072 -6.049 35.125 1.00 65.56 280 ASP A CA 1
ATOM 2245 C C . ASP A 1 280 ? -1.334 -6.473 34.634 1.00 65.56 280 ASP A C 1
ATOM 2247 O O . ASP A 1 280 ? -1.760 -7.609 34.836 1.00 65.56 280 ASP A O 1
ATOM 2251 N N . CYS A 1 281 ? -2.077 -5.560 34.004 1.00 66.94 281 CYS A N 1
ATOM 2252 C CA . CYS A 1 281 ? -3.442 -5.744 33.521 1.00 66.94 281 CYS A CA 1
ATOM 2253 C C . CYS A 1 281 ? -3.491 -5.649 31.984 1.00 66.94 281 CYS A C 1
ATOM 2255 O O . CYS A 1 281 ? -2.696 -4.908 31.412 1.00 66.94 281 CYS A O 1
ATOM 2257 N N . PRO A 1 282 ? -4.404 -6.361 31.300 1.00 76.69 282 PRO A N 1
ATOM 2258 C CA . PRO A 1 282 ? -4.532 -6.298 29.842 1.00 76.69 282 PRO A CA 1
ATOM 2259 C C . PRO A 1 282 ? -5.147 -4.969 29.369 1.00 76.69 282 PRO A C 1
ATOM 2261 O O . PRO A 1 282 ? -5.928 -4.354 30.096 1.00 76.69 282 PRO A O 1
ATOM 2264 N N . ASP A 1 283 ? -4.829 -4.551 28.141 1.00 79.00 283 ASP A N 1
ATOM 2265 C CA . ASP A 1 283 ? -5.503 -3.430 27.472 1.00 79.00 283 ASP A CA 1
ATOM 2266 C C . ASP A 1 283 ? -6.923 -3.854 27.066 1.00 79.00 283 ASP A C 1
ATOM 2268 O O . ASP A 1 283 ? -7.112 -4.815 26.318 1.00 79.00 283 ASP A O 1
ATOM 2272 N N . ILE A 1 284 ? -7.931 -3.149 27.576 1.00 80.38 284 ILE A N 1
ATOM 2273 C CA . ILE A 1 284 ? -9.351 -3.400 27.294 1.00 80.38 284 ILE A CA 1
ATOM 2274 C C . ILE A 1 284 ? -9.997 -2.276 26.481 1.00 80.38 284 ILE A C 1
ATOM 2276 O O . ILE A 1 284 ? -11.222 -2.261 26.345 1.00 80.38 284 ILE A O 1
ATOM 2280 N N . THR A 1 285 ? -9.211 -1.341 25.940 1.00 77.81 285 THR A N 1
ATOM 2281 C CA . THR A 1 285 ? -9.699 -0.161 25.202 1.00 77.81 285 THR A CA 1
ATOM 2282 C C . THR A 1 285 ? -10.721 -0.530 24.120 1.00 77.81 285 THR A C 1
ATOM 2284 O O . THR A 1 285 ? -11.666 0.222 23.868 1.00 77.81 285 THR A O 1
ATOM 2287 N N . PHE A 1 286 ? -10.576 -1.718 23.525 1.00 76.25 286 PHE A N 1
ATOM 2288 C CA . PHE A 1 286 ? -11.443 -2.222 22.460 1.00 76.25 286 PHE A CA 1
ATOM 2289 C C . PHE A 1 286 ? -12.245 -3.480 22.824 1.00 76.25 286 PHE A C 1
ATOM 2291 O O . PHE A 1 286 ? -12.875 -4.079 21.950 1.00 76.25 286 PHE A O 1
ATOM 2298 N N . ASN A 1 287 ? -12.277 -3.882 24.099 1.00 84.44 287 ASN A N 1
ATOM 2299 C CA . ASN A 1 287 ? -13.096 -5.016 24.526 1.00 84.44 287 ASN A CA 1
ATOM 2300 C C . ASN A 1 287 ? -14.589 -4.761 24.177 1.00 84.44 287 ASN A C 1
ATOM 2302 O O . ASN A 1 287 ? -15.096 -3.685 24.508 1.00 84.44 287 ASN A O 1
ATOM 2306 N N . PRO A 1 288 ? -15.300 -5.711 23.528 1.00 81.56 288 PRO A N 1
ATOM 2307 C CA . PRO A 1 288 ? -16.681 -5.521 23.067 1.00 81.56 288 PRO A CA 1
ATOM 2308 C C . PRO A 1 288 ? -17.638 -5.038 24.162 1.00 81.56 288 PRO A C 1
ATOM 2310 O O . PRO A 1 288 ? -18.407 -4.098 23.951 1.00 81.56 288 PRO A O 1
ATOM 2313 N N . LEU A 1 289 ? -17.562 -5.651 25.348 1.00 87.19 289 LEU A N 1
ATOM 2314 C CA . LEU A 1 289 ? -18.388 -5.291 26.493 1.00 87.19 289 LEU A CA 1
ATOM 2315 C C . LEU A 1 289 ? -17.997 -3.913 27.039 1.00 87.19 289 LEU A C 1
ATOM 2317 O O . LEU A 1 289 ? -18.874 -3.088 27.281 1.00 87.19 289 LEU A O 1
ATOM 2321 N N . CYS A 1 290 ? -16.701 -3.619 27.167 1.00 87.62 290 CYS A N 1
ATOM 2322 C CA . CYS A 1 290 ? -16.213 -2.305 27.602 1.00 87.62 290 CYS A CA 1
ATOM 2323 C C . CYS A 1 290 ? -16.692 -1.179 26.671 1.00 87.62 290 CYS A C 1
ATOM 2325 O O . CYS A 1 290 ? -17.217 -0.165 27.131 1.00 87.62 290 CYS A O 1
ATOM 2327 N N . VAL A 1 291 ? -16.589 -1.381 25.354 1.00 83.31 291 VAL A N 1
ATOM 2328 C CA . VAL A 1 291 ? -17.036 -0.426 24.332 1.00 83.31 291 VAL A CA 1
ATOM 2329 C C . VAL A 1 291 ? -18.554 -0.239 24.376 1.00 83.31 291 VAL A C 1
ATOM 2331 O O . VAL A 1 291 ? -19.025 0.901 24.369 1.00 83.31 291 VAL A O 1
ATOM 2334 N N . ALA A 1 292 ? -19.322 -1.328 24.481 1.00 84.75 292 ALA A N 1
ATOM 2335 C CA . ALA A 1 292 ? -20.777 -1.266 24.599 1.00 84.75 292 ALA A CA 1
ATOM 2336 C C . ALA A 1 292 ? -21.219 -0.501 25.860 1.00 84.75 292 ALA A C 1
ATOM 2338 O O . ALA A 1 292 ? -22.150 0.305 25.794 1.00 84.75 292 ALA A O 1
ATOM 2339 N N . ILE A 1 293 ? -20.515 -0.691 26.983 1.00 88.19 293 ILE A N 1
ATOM 2340 C CA . ILE A 1 293 ? -20.736 0.060 28.224 1.00 88.19 293 ILE A CA 1
ATOM 2341 C C . ILE A 1 293 ? -20.391 1.534 28.020 1.00 88.19 293 ILE A C 1
ATOM 2343 O O . ILE A 1 293 ? -21.258 2.383 28.206 1.00 88.19 293 ILE A O 1
ATOM 2347 N N . ARG A 1 294 ? -19.174 1.858 27.563 1.00 85.56 294 ARG A N 1
ATOM 2348 C CA . ARG A 1 294 ? -18.725 3.238 27.298 1.00 85.56 294 ARG A CA 1
ATOM 2349 C C . ARG A 1 294 ? -19.739 4.030 26.483 1.00 85.56 294 ARG A C 1
ATOM 2351 O O . ARG A 1 294 ? -20.042 5.184 26.792 1.00 85.56 294 ARG A O 1
ATOM 2358 N N . LEU A 1 295 ? -20.304 3.400 25.462 1.00 81.31 295 LEU A N 1
ATOM 2359 C CA . LEU A 1 295 ? -21.210 4.043 24.517 1.00 81.31 295 LEU A CA 1
ATOM 2360 C C . LEU A 1 295 ? -22.683 4.005 24.968 1.00 81.31 295 LEU A C 1
ATOM 2362 O O . LEU A 1 295 ? -23.506 4.695 24.382 1.00 81.31 295 LEU A O 1
ATOM 2366 N N . GLY A 1 296 ? -23.022 3.283 26.042 1.00 84.50 296 GLY A N 1
ATOM 2367 C CA . GLY A 1 296 ? -24.387 3.235 26.578 1.00 84.50 296 GLY A CA 1
ATOM 2368 C C . GLY A 1 296 ? -25.330 2.281 25.835 1.00 84.50 296 GLY A C 1
ATOM 2369 O O . GLY A 1 296 ? -26.545 2.458 25.866 1.00 84.50 296 GLY A O 1
ATOM 2370 N N . HIS A 1 297 ? -24.802 1.266 25.147 1.00 83.06 297 HIS A N 1
ATOM 2371 C CA . HIS A 1 297 ? -25.598 0.346 24.325 1.00 83.06 297 HIS A CA 1
ATOM 2372 C C . HIS A 1 297 ? -26.216 -0.784 25.164 1.00 83.06 297 HIS A C 1
ATOM 2374 O O . HIS A 1 297 ? -25.796 -1.940 25.083 1.00 83.06 297 HIS A O 1
ATOM 2380 N N . TYR A 1 298 ? -27.261 -0.467 25.938 1.00 87.00 298 TYR A N 1
ATOM 2381 C CA . TYR A 1 298 ? -27.927 -1.388 26.876 1.00 87.00 298 TYR A CA 1
ATOM 2382 C C . TYR A 1 298 ? -28.221 -2.785 26.298 1.00 87.00 298 TYR A C 1
ATOM 2384 O O . TYR A 1 298 ? -27.920 -3.795 26.926 1.00 87.00 298 TYR A O 1
ATOM 2392 N N . ARG A 1 299 ? -28.789 -2.872 25.085 1.00 85.50 299 ARG A N 1
ATOM 2393 C CA . ARG A 1 299 ? -29.181 -4.160 24.472 1.00 85.50 299 ARG A CA 1
ATOM 2394 C C . ARG A 1 299 ? -27.987 -5.059 24.156 1.00 85.50 299 ARG A C 1
ATOM 2396 O O . ARG A 1 299 ? -28.078 -6.273 24.320 1.00 85.50 299 ARG A O 1
ATOM 2403 N N . THR A 1 300 ? -26.890 -4.469 23.698 1.00 83.25 300 THR A N 1
ATOM 2404 C CA . THR A 1 300 ? -25.642 -5.182 23.406 1.00 83.25 300 THR A CA 1
ATOM 2405 C C . THR A 1 300 ? -24.998 -5.654 24.701 1.00 83.25 300 THR A C 1
ATOM 2407 O O . THR A 1 300 ? -24.584 -6.804 24.793 1.00 83.25 300 THR A O 1
ATOM 2410 N N . VAL A 1 301 ? -25.000 -4.804 25.730 1.00 88.19 301 VAL A N 1
ATOM 2411 C CA . VAL A 1 301 ? -24.513 -5.167 27.064 1.00 88.19 301 VAL A CA 1
ATOM 2412 C C . VAL A 1 301 ? -25.332 -6.317 27.653 1.00 88.19 301 VAL A C 1
ATOM 2414 O O . VAL A 1 301 ? -24.759 -7.303 28.100 1.00 88.19 301 VAL A O 1
ATOM 2417 N N . GLN A 1 302 ? -26.661 -6.260 27.557 1.00 89.62 302 GLN A N 1
ATOM 2418 C CA . GLN A 1 302 ? -27.546 -7.341 27.997 1.00 89.62 302 GLN A CA 1
ATOM 2419 C C . GLN A 1 302 ? -27.262 -8.661 27.268 1.00 89.62 302 GLN A C 1
ATOM 2421 O O . GLN A 1 302 ? -27.305 -9.725 27.881 1.00 89.62 302 GLN A O 1
ATOM 2426 N N . TYR A 1 303 ? -26.968 -8.602 25.967 1.00 85.69 303 TYR A N 1
ATOM 2427 C CA . TYR A 1 303 ? -26.604 -9.778 25.180 1.00 85.69 303 TYR A CA 1
ATOM 2428 C C . TYR A 1 303 ? -25.260 -10.375 25.624 1.00 85.69 303 TYR A C 1
ATOM 2430 O O . TYR A 1 303 ? -25.204 -11.562 25.925 1.00 85.69 303 TYR A O 1
ATOM 2438 N N . LEU A 1 304 ? -24.210 -9.553 25.717 1.00 85.94 304 LEU A N 1
ATOM 2439 C CA . LEU A 1 304 ? -22.858 -9.995 26.084 1.00 85.94 304 LEU A CA 1
ATOM 2440 C C . LEU A 1 304 ? -22.801 -10.548 27.517 1.00 85.94 304 LEU A C 1
ATOM 2442 O O . LEU A 1 304 ? -22.196 -11.587 27.763 1.00 85.94 304 LEU A O 1
ATOM 2446 N N . ILE A 1 305 ? -23.504 -9.910 28.455 1.00 88.81 305 ILE A N 1
ATOM 2447 C CA . ILE A 1 305 ? -23.647 -10.417 29.827 1.00 88.81 305 ILE A CA 1
ATOM 2448 C C . ILE A 1 305 ? -24.426 -11.739 29.860 1.00 88.81 305 ILE A C 1
ATOM 2450 O O . ILE A 1 305 ? -24.117 -12.616 30.663 1.00 88.81 305 ILE A O 1
ATOM 2454 N N . GLY A 1 306 ? -25.412 -11.917 28.974 1.00 82.00 306 GLY A N 1
ATOM 2455 C CA . GLY A 1 306 ? -26.142 -13.180 28.832 1.00 82.00 306 GLY A CA 1
ATOM 2456 C C . GLY A 1 306 ? -25.240 -14.372 28.489 1.00 82.00 306 GLY A C 1
ATOM 2457 O O . GLY A 1 306 ? -25.532 -15.492 28.909 1.00 82.00 306 GLY A O 1
ATOM 2458 N N . ASP A 1 307 ? -24.119 -14.120 27.809 1.00 79.44 307 ASP A N 1
ATOM 2459 C CA . ASP A 1 307 ? -23.074 -15.106 27.505 1.00 79.44 307 ASP A CA 1
ATOM 2460 C C . ASP A 1 307 ? -21.985 -15.191 28.607 1.00 79.44 307 ASP A C 1
ATOM 2462 O O . ASP A 1 307 ? -20.986 -15.893 28.448 1.00 79.44 307 ASP A O 1
ATOM 2466 N N . ASN A 1 308 ? -22.198 -14.541 29.760 1.00 82.38 308 ASN A N 1
ATOM 2467 C CA . ASN A 1 308 ? -21.255 -14.380 30.879 1.00 82.38 308 ASN A CA 1
ATOM 2468 C C . ASN A 1 308 ? -19.935 -13.680 30.501 1.00 82.38 308 ASN A C 1
ATOM 2470 O O . ASN A 1 308 ? -18.891 -13.965 31.095 1.00 82.38 308 ASN A O 1
ATOM 2474 N N . ASP A 1 309 ? -19.965 -12.768 29.526 1.00 84.50 309 ASP A N 1
ATOM 2475 C CA . ASP A 1 309 ? -18.785 -11.987 29.151 1.00 84.50 309 ASP A CA 1
ATOM 2476 C C . ASP A 1 309 ? -18.387 -11.002 30.269 1.00 84.50 309 ASP A C 1
ATOM 2478 O O . ASP A 1 309 ? -19.232 -10.448 30.984 1.00 84.50 309 ASP A O 1
ATOM 2482 N N . THR A 1 310 ? -17.084 -10.791 30.452 1.00 88.56 310 THR A N 1
ATOM 2483 C CA . THR A 1 310 ? -16.517 -9.899 31.474 1.00 88.56 310 THR A CA 1
ATOM 2484 C C . THR A 1 310 ? -15.128 -9.409 31.069 1.00 88.56 310 THR A C 1
ATOM 2486 O O . THR A 1 310 ? -14.489 -9.963 30.176 1.00 88.56 310 THR A O 1
ATOM 2489 N N . PHE A 1 311 ? -14.608 -8.403 31.771 1.00 88.12 311 PHE A N 1
ATOM 2490 C CA . PHE A 1 311 ? -13.226 -7.962 31.609 1.00 88.12 311 PHE A CA 1
ATOM 2491 C C . PHE A 1 311 ? -12.649 -7.387 32.905 1.00 88.12 311 PHE A C 1
ATOM 2493 O O . PHE A 1 311 ? -13.371 -6.916 33.782 1.00 88.12 311 PHE A O 1
ATOM 2500 N N . VAL A 1 312 ? -11.321 -7.395 32.994 1.00 88.38 312 VAL A N 1
ATOM 2501 C CA . VAL A 1 312 ? -10.547 -6.607 33.958 1.00 88.38 312 VAL A CA 1
ATOM 2502 C C . VAL A 1 312 ? -9.321 -6.101 33.214 1.00 88.38 312 VAL A C 1
ATOM 2504 O O . VAL A 1 312 ? -8.556 -6.920 32.711 1.00 88.38 312 VAL A O 1
ATOM 2507 N N . GLY A 1 313 ? -9.131 -4.789 33.111 1.00 86.25 313 GLY A N 1
ATOM 2508 C CA . GLY A 1 313 ? -7.996 -4.242 32.366 1.00 86.25 313 GLY A CA 1
ATOM 2509 C C . GLY A 1 313 ? -7.884 -2.727 32.411 1.00 86.25 313 GLY A C 1
ATOM 2510 O O . GLY A 1 313 ? -8.663 -2.075 33.094 1.00 86.25 313 GLY A O 1
ATOM 2511 N N . TYR A 1 314 ? -6.925 -2.159 31.689 1.00 83.81 314 TYR A N 1
ATOM 2512 C CA . TYR A 1 314 ? -6.748 -0.709 31.584 1.00 83.81 314 TYR A CA 1
ATOM 2513 C C . TYR A 1 314 ? -7.256 -0.169 30.246 1.00 83.81 314 TYR A C 1
ATOM 2515 O O . TYR A 1 314 ? -7.394 -0.905 29.271 1.00 83.81 314 TYR A O 1
ATOM 2523 N N . ILE A 1 315 ? -7.491 1.140 30.187 1.00 77.25 315 ILE A N 1
ATOM 2524 C CA . ILE A 1 315 ? -7.828 1.850 28.951 1.00 77.25 315 ILE A CA 1
ATOM 2525 C C . ILE A 1 315 ? -6.652 2.761 28.610 1.00 77.25 315 ILE A C 1
ATOM 2527 O O . ILE A 1 315 ? -6.225 3.553 29.449 1.00 77.25 315 ILE A O 1
ATOM 2531 N N . ALA A 1 316 ? -6.111 2.647 27.399 1.00 70.38 316 ALA A N 1
ATOM 2532 C CA . ALA A 1 316 ? -4.897 3.352 26.989 1.00 70.38 316 ALA A CA 1
ATOM 2533 C C . ALA A 1 316 ? -5.036 4.885 27.093 1.00 70.38 316 ALA A C 1
ATOM 2535 O O . ALA A 1 316 ? -4.096 5.568 27.497 1.00 70.38 316 ALA A O 1
ATOM 2536 N N . GLU A 1 317 ? -6.227 5.413 26.793 1.00 67.44 317 GLU A N 1
ATOM 2537 C CA . GLU A 1 317 ? -6.563 6.837 26.937 1.00 67.44 317 GLU A CA 1
ATOM 2538 C C . GLU A 1 317 ? -6.507 7.300 28.408 1.00 67.44 317 GLU A C 1
ATOM 2540 O O . GLU A 1 317 ? -6.000 8.379 28.690 1.00 67.44 317 GLU A O 1
ATOM 2545 N N . ASP A 1 318 ? -6.926 6.456 29.358 1.00 67.81 318 ASP A N 1
ATOM 2546 C CA . ASP A 1 318 ? -6.934 6.764 30.800 1.00 67.81 318 ASP A CA 1
ATOM 2547 C C . ASP A 1 318 ? -5.527 6.665 31.428 1.00 67.81 318 ASP A C 1
ATOM 2549 O O . ASP A 1 318 ? -5.186 7.390 32.361 1.00 67.81 318 ASP A O 1
ATOM 2553 N N . ILE A 1 319 ? -4.645 5.814 30.886 1.00 61.19 319 ILE A N 1
ATOM 2554 C CA . ILE A 1 319 ? -3.225 5.809 31.284 1.00 61.19 319 ILE A CA 1
ATOM 2555 C C . ILE A 1 319 ? -2.550 7.132 30.903 1.00 61.19 319 ILE A C 1
ATOM 2557 O O . ILE A 1 319 ? -1.747 7.652 31.682 1.00 61.19 319 ILE A O 1
ATOM 2561 N N . ALA A 1 320 ? -2.867 7.683 29.728 1.00 56.53 320 ALA A N 1
ATOM 2562 C CA . ALA A 1 320 ? -2.291 8.945 29.264 1.00 56.53 320 ALA A CA 1
ATOM 2563 C C . ALA A 1 320 ? -2.678 10.135 30.165 1.00 56.53 320 ALA A C 1
ATOM 2565 O O . ALA A 1 320 ? -1.867 11.045 30.351 1.00 56.53 320 ALA A O 1
ATOM 2566 N N . ASP A 1 321 ? -3.859 10.076 30.783 1.00 58.31 321 ASP A N 1
ATOM 2567 C CA . ASP A 1 321 ? -4.362 11.074 31.735 1.00 58.31 321 ASP A CA 1
ATOM 2568 C C . ASP A 1 321 ? -3.848 10.864 33.179 1.00 58.31 321 ASP A C 1
ATOM 2570 O O . ASP A 1 321 ? -4.122 11.668 34.074 1.00 58.31 321 ASP A O 1
ATOM 2574 N N . GLY A 1 322 ? -3.026 9.832 33.412 1.00 54.47 322 GLY A N 1
ATOM 2575 C CA . GLY A 1 322 ? -2.302 9.610 34.669 1.00 54.47 322 GLY A CA 1
ATOM 2576 C C . GLY A 1 322 ? -3.105 8.928 35.782 1.00 54.47 322 GLY A C 1
ATOM 2577 O O . GLY A 1 322 ? -2.621 8.843 36.912 1.00 54.47 322 GLY A O 1
ATOM 2578 N N . THR A 1 323 ? -4.307 8.433 35.487 1.00 60.34 323 THR A N 1
ATOM 2579 C CA . THR A 1 323 ? -5.209 7.742 36.426 1.00 60.34 323 THR A CA 1
ATOM 2580 C C . THR A 1 323 ? -4.957 6.238 36.481 1.00 60.34 323 THR A C 1
ATOM 2582 O O . THR A 1 323 ? -5.069 5.656 37.560 1.00 60.34 323 THR A O 1
ATOM 2585 N N . GLY A 1 324 ? -4.554 5.620 35.363 1.00 62.75 324 GLY A N 1
ATOM 2586 C CA . GLY A 1 324 ? -3.982 4.266 35.300 1.00 62.75 324 GLY A CA 1
ATOM 2587 C C . GLY A 1 324 ? -4.764 3.174 36.043 1.00 62.75 324 GLY A C 1
ATOM 2588 O O . GLY A 1 324 ? -4.153 2.234 36.559 1.00 62.75 324 GLY A O 1
ATOM 2589 N N . ARG A 1 325 ? -6.093 3.304 36.162 1.00 77.06 325 ARG A N 1
ATOM 2590 C CA . ARG A 1 325 ? -6.906 2.396 36.983 1.00 77.06 325 ARG A CA 1
ATOM 2591 C C . ARG A 1 325 ? -7.314 1.144 36.218 1.00 77.06 325 ARG A C 1
ATOM 2593 O O . ARG A 1 325 ? -7.474 1.150 34.999 1.00 77.06 325 ARG A O 1
ATOM 2600 N N . ALA A 1 326 ? -7.530 0.067 36.967 1.00 84.50 326 ALA A N 1
ATOM 2601 C CA . ALA A 1 326 ? -8.156 -1.130 36.432 1.00 84.50 326 ALA A CA 1
ATOM 2602 C C . ALA A 1 326 ? -9.673 -0.919 36.333 1.00 84.50 326 ALA A C 1
ATOM 2604 O O . ALA A 1 326 ? -10.340 -0.563 37.305 1.00 84.50 326 ALA A O 1
ATOM 2605 N N . PHE A 1 327 ? -10.213 -1.171 35.152 1.00 87.44 327 PHE A N 1
ATOM 2606 C CA . PHE A 1 327 ? -11.628 -1.146 34.845 1.00 87.44 327 PHE A CA 1
ATOM 2607 C C . PHE A 1 327 ? -12.184 -2.565 34.813 1.00 87.44 327 PHE A C 1
ATOM 2609 O O . PHE A 1 327 ? -11.623 -3.470 34.196 1.00 87.44 327 PHE A O 1
ATOM 2616 N N . THR A 1 328 ? -13.341 -2.717 35.438 1.00 91.06 328 THR A N 1
ATOM 2617 C CA . THR A 1 328 ? -14.270 -3.840 35.290 1.00 91.06 328 THR A CA 1
ATOM 2618 C C . THR A 1 328 ? -15.553 -3.320 34.627 1.00 91.06 328 THR A C 1
ATOM 2620 O O . THR A 1 328 ? -15.730 -2.098 34.567 1.00 91.06 328 THR A O 1
ATOM 2623 N N . PRO A 1 329 ? -16.495 -4.180 34.191 1.00 93.06 329 PRO A N 1
ATOM 2624 C CA . PRO A 1 329 ? -17.774 -3.729 33.645 1.00 93.06 329 PRO A CA 1
ATOM 2625 C C . PRO A 1 329 ? -18.501 -2.707 34.530 1.00 93.06 329 PRO A C 1
ATOM 2627 O O . PRO A 1 329 ? -18.983 -1.690 34.035 1.00 93.06 329 PRO A O 1
ATOM 2630 N N . LEU A 1 330 ? -18.535 -2.933 35.848 1.00 91.81 330 LEU A N 1
ATOM 2631 C CA . LEU A 1 330 ? -19.232 -2.046 36.780 1.00 91.81 330 LEU A CA 1
ATOM 2632 C C . LEU A 1 330 ? -18.493 -0.715 36.980 1.00 91.81 330 LEU A C 1
ATOM 2634 O O . LEU A 1 330 ? -19.118 0.342 36.917 1.00 91.81 330 LEU A O 1
ATOM 2638 N N . VAL A 1 331 ? -17.167 -0.748 37.157 1.00 90.75 331 VAL A N 1
ATOM 2639 C CA . VAL A 1 331 ? -16.349 0.473 37.301 1.00 90.75 331 VAL A CA 1
ATOM 2640 C C . VAL A 1 331 ? -16.421 1.322 36.031 1.00 90.75 331 VAL A C 1
ATOM 2642 O O . VAL A 1 331 ? -16.589 2.535 36.112 1.00 90.75 331 VAL A O 1
ATOM 2645 N N . ALA A 1 332 ? -16.373 0.687 34.859 1.00 90.44 332 ALA A N 1
ATOM 2646 C CA . ALA A 1 332 ? -16.584 1.324 33.562 1.00 90.44 332 ALA A CA 1
ATOM 2647 C C . ALA A 1 332 ? -17.962 2.000 33.462 1.00 90.44 332 ALA A C 1
ATOM 2649 O O . ALA A 1 332 ? -18.059 3.167 33.080 1.00 90.44 332 ALA A O 1
ATOM 2650 N N . ALA A 1 333 ? -19.034 1.291 33.828 1.00 91.44 333 ALA A N 1
ATOM 2651 C CA . ALA A 1 333 ? -20.389 1.830 33.760 1.00 91.44 333 ALA A CA 1
ATOM 2652 C C . ALA A 1 333 ? -20.563 3.063 34.661 1.00 91.44 333 ALA A C 1
ATOM 2654 O O . ALA A 1 333 ? -21.204 4.032 34.249 1.00 91.44 333 ALA A O 1
ATOM 2655 N N . VAL A 1 334 ? -19.937 3.064 35.843 1.00 90.19 334 VAL A N 1
ATOM 2656 C CA . VAL A 1 334 ? -19.885 4.236 36.728 1.00 90.19 334 VAL A CA 1
ATOM 2657 C C . VAL A 1 334 ? -19.059 5.361 36.115 1.00 90.19 334 VAL A C 1
ATOM 2659 O O . VAL A 1 334 ? -19.559 6.480 36.027 1.00 90.19 334 VAL A O 1
ATOM 2662 N N . PHE A 1 335 ? -17.846 5.074 35.634 1.00 87.94 335 PHE A N 1
ATOM 2663 C CA . PHE A 1 335 ? -16.953 6.056 35.007 1.00 87.94 335 PHE A CA 1
ATOM 2664 C C . PHE A 1 335 ? -17.637 6.862 33.894 1.00 87.94 335 PHE A C 1
ATOM 2666 O O . PHE A 1 335 ? -17.544 8.087 33.864 1.00 87.94 335 PHE A O 1
ATOM 2673 N N . TRP A 1 336 ? -18.398 6.195 33.023 1.00 87.88 336 TRP A N 1
ATOM 2674 C CA . TRP A 1 336 ? -19.147 6.847 31.940 1.00 87.88 336 TRP A CA 1
ATOM 2675 C C . TRP A 1 336 ? -20.603 7.198 32.284 1.00 87.88 336 TRP A C 1
ATOM 2677 O O . TRP A 1 336 ? -21.368 7.582 31.395 1.00 87.88 336 TRP A O 1
ATOM 2687 N N . GLN A 1 337 ? -20.990 7.095 33.559 1.00 89.69 337 GLN A N 1
ATOM 2688 C CA . GLN A 1 337 ? -22.298 7.500 34.091 1.00 89.69 337 GLN A CA 1
ATOM 2689 C C . GLN A 1 337 ? -23.489 6.815 33.399 1.00 89.69 337 GLN A C 1
ATOM 2691 O O . GLN A 1 337 ? -24.504 7.437 33.079 1.00 89.69 337 GLN A O 1
ATOM 2696 N N . ARG A 1 338 ? -23.367 5.515 33.127 1.00 91.75 338 ARG A N 1
ATOM 2697 C CA . ARG A 1 338 ? -24.387 4.712 32.439 1.00 91.75 338 ARG A CA 1
ATOM 2698 C C . ARG A 1 338 ? -25.327 4.050 33.437 1.00 91.75 338 ARG A C 1
ATOM 2700 O O . ARG A 1 338 ? -25.211 2.863 33.719 1.00 91.75 338 ARG A O 1
ATOM 2707 N N . VAL A 1 339 ? -26.238 4.840 34.000 1.00 89.12 339 VAL A N 1
ATOM 2708 C CA . VAL A 1 339 ? -27.127 4.438 35.110 1.00 89.12 339 VAL A CA 1
ATOM 2709 C C . VAL A 1 339 ? -27.952 3.183 34.803 1.00 89.12 339 VAL A C 1
ATOM 2711 O O . VAL A 1 339 ? -28.049 2.283 35.633 1.00 89.12 339 VAL A O 1
ATOM 2714 N N . ASP A 1 340 ? -28.504 3.094 33.599 1.00 91.25 340 ASP A N 1
ATOM 2715 C CA . ASP A 1 340 ? -29.269 1.945 33.109 1.00 91.25 340 ASP A CA 1
ATOM 2716 C C . ASP A 1 340 ? -28.424 0.664 33.025 1.00 91.25 340 ASP A C 1
ATOM 2718 O O . ASP A 1 340 ? -28.880 -0.426 33.374 1.00 91.25 340 ASP A O 1
ATOM 2722 N N . ILE A 1 341 ? -27.166 0.797 32.612 1.00 92.00 341 ILE A N 1
ATOM 2723 C CA . ILE A 1 341 ? -26.210 -0.307 32.526 1.00 92.00 341 ILE A CA 1
ATOM 2724 C C . ILE A 1 341 ? -25.680 -0.708 33.908 1.00 92.00 341 ILE A C 1
ATOM 2726 O O . ILE A 1 341 ? -25.487 -1.897 34.152 1.00 92.00 341 ILE A O 1
ATOM 2730 N N . ILE A 1 342 ? -25.487 0.245 34.827 1.00 91.62 342 ILE A N 1
ATOM 2731 C CA . ILE A 1 342 ? -25.141 -0.042 36.229 1.00 91.62 342 ILE A CA 1
ATOM 2732 C C . ILE A 1 342 ? -26.220 -0.940 36.838 1.00 91.62 342 ILE A C 1
ATOM 2734 O O . ILE A 1 342 ? -25.902 -1.999 37.374 1.00 91.62 342 ILE A O 1
ATOM 2738 N N . GLN A 1 343 ? -27.495 -0.563 36.696 1.00 91.44 343 GLN A N 1
ATOM 2739 C CA . GLN A 1 343 ? -28.619 -1.367 37.185 1.00 91.44 343 GLN A CA 1
ATOM 2740 C C . GLN A 1 343 ? -28.629 -2.764 36.554 1.00 91.44 343 GLN A C 1
ATOM 2742 O O . GLN A 1 343 ? -28.681 -3.760 37.272 1.00 91.44 343 GLN A O 1
ATOM 2747 N N . LEU A 1 344 ? -28.480 -2.848 35.228 1.00 92.12 344 LEU A N 1
ATOM 2748 C CA . LEU A 1 344 ? -28.411 -4.125 34.514 1.00 92.12 344 LEU A CA 1
ATOM 2749 C C . LEU A 1 344 ? -27.289 -5.033 35.040 1.00 92.12 344 LEU A C 1
ATOM 2751 O O . LEU A 1 344 ? -27.520 -6.218 35.270 1.00 92.12 344 LEU A O 1
ATOM 2755 N N . LEU A 1 345 ? -26.081 -4.502 35.239 1.00 90.62 345 LEU A N 1
ATOM 2756 C CA . LEU A 1 345 ? -24.936 -5.262 35.749 1.00 90.62 345 LEU A CA 1
ATOM 2757 C C . LEU A 1 345 ? -25.180 -5.766 37.176 1.00 90.62 345 LEU A C 1
ATOM 2759 O O . LEU A 1 345 ? -24.887 -6.923 37.478 1.00 90.62 345 LEU A O 1
ATOM 2763 N N . LEU A 1 346 ? -25.759 -4.924 38.038 1.00 89.44 346 LEU A N 1
ATOM 2764 C CA . LEU A 1 346 ? -26.096 -5.297 39.411 1.00 89.44 346 LEU A CA 1
ATOM 2765 C C . LEU A 1 346 ? -27.170 -6.393 39.467 1.00 89.44 346 LEU A C 1
ATOM 2767 O O . LEU A 1 346 ? -27.085 -7.285 40.312 1.00 89.44 346 LEU A O 1
ATOM 2771 N N . GLU A 1 347 ? -28.135 -6.375 38.551 1.00 89.19 347 GLU A N 1
ATOM 2772 C CA . GLU A 1 347 ? -29.187 -7.392 38.446 1.00 89.19 347 GLU A CA 1
ATOM 2773 C C . GLU A 1 347 ? -28.704 -8.706 37.809 1.00 89.19 347 GLU A C 1
ATOM 2775 O O . GLU A 1 347 ? -29.240 -9.773 38.111 1.00 89.19 347 GLU A O 1
ATOM 2780 N N . SER A 1 348 ? -27.680 -8.650 36.952 1.00 84.81 348 SER A N 1
ATOM 2781 C CA . SER A 1 348 ? -27.223 -9.799 36.155 1.00 84.81 348 SER A CA 1
ATOM 2782 C C . SER A 1 348 ? -26.422 -10.842 36.942 1.00 84.81 348 SER A C 1
ATOM 2784 O O . SER A 1 348 ? -26.288 -11.978 36.489 1.00 84.81 348 SER A O 1
ATOM 2786 N N . GLY A 1 349 ? -25.918 -10.501 38.132 1.00 81.38 349 GLY A N 1
ATOM 2787 C CA . GLY A 1 349 ? -25.376 -11.477 39.078 1.00 81.38 349 GLY A CA 1
ATOM 2788 C C . GLY A 1 349 ? -24.084 -11.059 39.789 1.00 81.38 349 GLY A C 1
ATOM 2789 O O . GLY A 1 349 ? -23.457 -10.058 39.445 1.00 81.38 349 GLY A O 1
ATOM 2790 N N . PRO A 1 350 ? -23.638 -11.863 40.775 1.00 82.19 350 PRO A N 1
ATOM 2791 C CA . PRO A 1 350 ? -22.541 -11.512 41.683 1.00 82.19 350 PRO A CA 1
ATOM 2792 C C . PRO A 1 350 ? -21.175 -11.385 40.994 1.00 82.19 350 PRO A C 1
ATOM 2794 O O . PRO A 1 350 ? -20.259 -10.783 41.546 1.00 82.19 350 PRO A O 1
ATOM 2797 N N . MET A 1 351 ? -21.027 -11.924 39.782 1.00 82.75 351 MET A N 1
ATOM 2798 C CA . MET A 1 351 ? -19.808 -11.800 38.980 1.00 82.75 351 MET A CA 1
ATOM 2799 C C . MET A 1 351 ? -19.467 -10.340 38.651 1.00 82.75 351 MET A C 1
ATOM 2801 O O . MET A 1 351 ? -18.293 -10.000 38.563 1.00 82.75 351 MET A O 1
ATOM 2805 N N . TYR A 1 352 ? -20.473 -9.472 38.518 1.00 84.19 352 TYR A N 1
ATOM 2806 C CA . TYR A 1 352 ? -20.284 -8.046 38.230 1.00 84.19 352 TYR A CA 1
ATOM 2807 C C . TYR A 1 352 ? -20.185 -7.190 39.499 1.00 84.19 352 TYR A C 1
ATOM 2809 O O . TYR A 1 352 ? -19.940 -5.991 39.421 1.00 84.19 352 TYR A O 1
ATOM 2817 N N . HIS A 1 353 ? -20.351 -7.801 40.677 1.00 84.69 353 HIS A N 1
ATOM 2818 C CA . HIS A 1 353 ? -20.291 -7.130 41.981 1.00 84.69 353 HIS A CA 1
ATOM 2819 C C . HIS A 1 353 ? -18.877 -7.090 42.562 1.00 84.69 353 HIS A C 1
ATOM 2821 O O . HIS A 1 353 ? -18.646 -6.447 43.583 1.00 84.69 353 HIS A O 1
ATOM 2827 N N . THR A 1 354 ? -17.922 -7.778 41.931 1.00 77.81 354 THR A N 1
ATOM 2828 C CA . THR A 1 354 ? -16.553 -7.952 42.438 1.00 77.81 354 THR A CA 1
ATOM 2829 C C . THR A 1 354 ? -15.810 -6.642 42.660 1.00 77.81 354 THR A C 1
ATOM 2831 O O . THR A 1 354 ? -14.879 -6.622 43.454 1.00 77.81 354 THR A O 1
ATOM 2834 N N . SER A 1 355 ? -16.228 -5.570 41.988 1.00 80.88 355 SER A N 1
ATOM 2835 C CA . SER A 1 355 ? -15.625 -4.241 42.082 1.00 80.88 355 SER A CA 1
ATOM 2836 C C . SER A 1 355 ? -16.613 -3.159 42.542 1.00 80.88 355 SER A C 1
ATOM 2838 O O . SER A 1 355 ? -16.545 -2.015 42.091 1.00 80.88 355 SER A O 1
ATOM 2840 N N . LEU A 1 356 ? -17.616 -3.537 43.346 1.00 85.19 356 LEU A N 1
ATOM 2841 C CA . LEU A 1 356 ? -18.619 -2.609 43.889 1.00 85.19 356 LEU A CA 1
ATOM 2842 C C . LEU A 1 356 ? -17.972 -1.488 44.702 1.00 85.19 356 LEU A C 1
ATOM 2844 O O . LEU A 1 356 ? -18.329 -0.329 44.553 1.00 85.19 356 LEU A O 1
ATOM 2848 N N . PHE A 1 357 ? -16.990 -1.835 45.532 1.00 84.56 357 PHE A N 1
ATOM 2849 C CA . PHE A 1 357 ? -16.324 -0.872 46.399 1.00 84.56 357 PHE A CA 1
ATOM 2850 C C . PHE A 1 357 ? -15.560 0.190 45.598 1.00 84.56 357 PHE A C 1
ATOM 2852 O O . PHE A 1 357 ? -15.668 1.379 45.890 1.00 84.56 357 PHE A O 1
ATOM 2859 N N . GLU A 1 358 ? -14.820 -0.219 44.565 1.00 85.12 358 GLU A N 1
ATOM 2860 C CA . GLU A 1 358 ? -14.123 0.705 43.669 1.00 85.12 358 GLU A CA 1
ATOM 2861 C C . GLU A 1 358 ? -15.109 1.560 42.864 1.00 85.12 358 GLU A C 1
ATOM 2863 O O . GLU A 1 358 ? -14.872 2.751 42.661 1.00 85.12 358 GLU A O 1
ATOM 2868 N N . ALA A 1 359 ? -16.231 0.974 42.436 1.00 84.75 359 ALA A N 1
ATOM 2869 C CA . ALA A 1 359 ? -17.292 1.685 41.732 1.00 84.75 359 ALA A CA 1
ATOM 2870 C C . ALA A 1 359 ? -17.956 2.752 42.626 1.00 84.75 359 ALA A C 1
ATOM 2872 O O . ALA A 1 359 ? -18.149 3.881 42.180 1.00 84.75 359 ALA A O 1
ATOM 2873 N N . ASP A 1 360 ? -18.219 2.445 43.898 1.00 85.38 360 ASP A N 1
ATOM 2874 C CA . ASP A 1 360 ? -18.779 3.389 44.873 1.00 85.38 360 ASP A CA 1
ATOM 2875 C C . ASP A 1 360 ? -17.813 4.542 45.172 1.00 85.38 360 ASP A C 1
ATOM 2877 O O . ASP A 1 360 ? -18.208 5.710 45.187 1.00 85.38 360 ASP A O 1
ATOM 2881 N N . GLN A 1 361 ? -16.526 4.236 45.377 1.00 84.69 361 GLN A N 1
ATOM 2882 C CA . GLN A 1 361 ? -15.498 5.264 45.569 1.00 84.69 361 GLN A CA 1
ATOM 2883 C C . GLN A 1 361 ? -15.410 6.199 44.364 1.00 84.69 361 GLN A C 1
ATOM 2885 O O . GLN A 1 361 ? -15.363 7.417 44.529 1.00 84.69 361 GLN A O 1
ATOM 2890 N N . LEU A 1 362 ? -15.458 5.642 43.156 1.00 85.12 362 LEU A N 1
ATOM 2891 C CA . LEU A 1 362 ? -15.436 6.419 41.928 1.00 85.12 362 LEU A CA 1
ATOM 2892 C C . LEU A 1 362 ? -16.701 7.277 41.750 1.00 85.12 362 LEU A C 1
ATOM 2894 O O . LEU A 1 362 ? -16.614 8.436 41.341 1.00 85.12 362 LEU A O 1
ATOM 2898 N N . ALA A 1 363 ? -17.881 6.750 42.081 1.00 83.56 363 ALA A N 1
ATOM 2899 C CA . ALA A 1 363 ? -19.123 7.521 42.050 1.00 83.56 363 ALA A CA 1
ATOM 2900 C C . ALA A 1 363 ? -19.055 8.736 42.995 1.00 83.56 363 ALA A C 1
ATOM 2902 O O . ALA A 1 363 ? -19.479 9.835 42.625 1.00 83.56 363 ALA A O 1
ATOM 2903 N N . LEU A 1 364 ? -18.455 8.560 44.179 1.00 84.38 364 LEU A N 1
ATOM 2904 C CA . LEU A 1 364 ? -18.204 9.639 45.138 1.00 84.38 364 LEU A CA 1
ATOM 2905 C C . LEU A 1 364 ? -17.198 10.670 44.604 1.00 84.38 364 LEU A C 1
ATOM 2907 O O . LEU A 1 364 ? -17.451 11.869 44.719 1.00 84.38 364 LEU A O 1
ATOM 2911 N N . GLU A 1 365 ? -16.092 10.227 43.994 1.00 82.69 365 GLU A N 1
ATOM 2912 C CA . GLU A 1 365 ? -15.095 11.105 43.355 1.00 82.69 365 GLU A CA 1
ATOM 2913 C C . GLU A 1 365 ? -15.711 11.972 42.248 1.00 82.69 365 GLU A C 1
ATOM 2915 O O . GLU A 1 365 ? -15.390 13.155 42.132 1.00 82.69 365 GLU A O 1
ATOM 2920 N N . MET A 1 366 ? -16.624 11.404 41.455 1.00 77.69 366 MET A N 1
ATOM 2921 C CA . MET A 1 366 ? -17.283 12.100 40.343 1.00 77.69 366 MET A CA 1
ATOM 2922 C C . MET A 1 366 ? -18.504 12.930 40.763 1.00 77.69 366 MET A C 1
ATOM 2924 O O . MET A 1 366 ? -19.133 13.563 39.915 1.00 77.69 366 MET A O 1
ATOM 2928 N N . GLY A 1 367 ? -18.850 12.954 42.055 1.00 75.88 367 GLY A N 1
ATOM 2929 C CA . GLY A 1 367 ? -19.996 13.709 42.565 1.00 75.88 367 GLY A CA 1
ATOM 2930 C C . GLY A 1 367 ? -21.355 13.156 42.119 1.00 75.88 367 GLY A C 1
ATOM 2931 O O . GLY A 1 367 ? -22.340 13.895 42.107 1.00 75.88 367 GLY A O 1
ATOM 2932 N N . LEU A 1 368 ? -21.421 11.870 41.765 1.00 65.88 368 LEU A N 1
ATOM 2933 C CA . LEU A 1 368 ? -22.638 11.168 41.352 1.00 65.88 368 LEU A CA 1
ATOM 2934 C C . LEU A 1 368 ? -23.419 10.716 42.588 1.00 65.88 368 LEU A C 1
ATOM 2936 O O . LEU A 1 368 ? -23.540 9.532 42.889 1.00 65.88 368 LEU A O 1
ATOM 2940 N N . LEU A 1 369 ? -23.926 11.683 43.347 1.00 53.72 369 LEU A N 1
ATOM 2941 C CA . LEU A 1 369 ? -24.829 11.435 44.468 1.00 53.72 369 LEU A CA 1
ATOM 2942 C C . LEU A 1 369 ? -26.247 11.196 43.930 1.00 53.72 369 LEU A C 1
ATOM 2944 O O . LEU A 1 369 ? -27.051 12.118 43.944 1.00 53.72 369 LEU A O 1
ATOM 2948 N N . ASP A 1 370 ? -26.498 9.997 43.391 1.00 48.81 370 ASP A N 1
ATOM 2949 C CA . ASP A 1 370 ? -27.818 9.330 43.345 1.00 48.81 370 ASP A CA 1
ATOM 2950 C C . ASP A 1 370 ? -27.709 7.949 42.658 1.00 48.81 370 ASP A C 1
ATOM 2952 O O . ASP A 1 370 ? -28.287 7.686 41.604 1.00 48.81 370 ASP A O 1
ATOM 2956 N N . VAL A 1 371 ? -26.944 7.034 43.259 1.00 44.09 371 VAL A N 1
ATOM 2957 C CA . VAL A 1 371 ? -27.048 5.595 42.959 1.00 44.09 371 VAL A CA 1
ATOM 2958 C C . VAL A 1 371 ? -27.323 4.869 44.274 1.00 44.09 371 VAL A C 1
ATOM 2960 O O . VAL A 1 371 ? -26.437 4.273 44.879 1.00 44.09 371 VAL A O 1
ATOM 2963 N N . SER A 1 372 ? -28.552 5.012 44.770 1.00 36.69 372 SER A N 1
ATOM 2964 C CA . SER A 1 372 ? -29.086 4.273 45.922 1.00 36.69 372 SER A CA 1
ATOM 2965 C C . SER A 1 372 ? -30.385 3.585 45.560 1.00 36.69 372 SER A C 1
ATOM 2967 O O . SER A 1 372 ? -31.235 4.293 44.969 1.00 36.69 372 SER A O 1
#

Radius of gyration: 34.46 Å; chains: 1; bounding box: 98×40×101 Å

Sequence (372 aa):
MSDPINIPTKRPYRQYGASDLSPFAENEGPYMVYTEVHENGRVYHAVSSGSGKFISVGPRCKLPFVSFSVEKDRVNNATTISFSGRSLRHTISRVIEDTIVPPVKLTLDLNTVLKHYDALRLEYDSLLLHAPHHDATEEMRLLLDDTLLERSLYDGVQVDLLRQQGIIGISLFQDIHQRNMDLGICDLEDCFRIGQYTKEQATECLESQNNRISELALQGRLDDLRTFCEPLIRSREIKVLYNSDLLLCLLDNKLIHVYEYILDLIERTQPISMDLPSTDCPDITFNPLCVAIRLGHYRTVQYLIGDNDTFVGYIAEDIADGTGRAFTPLVAAVFWQRVDIIQLLLESGPMYHTSLFEADQLALEMGLLDVS

Foldseek 3Di:
DDDDDDDDPDDDPPPDDDDDPQVDDPPLAAKEWEWEQDPVRDIWIWMDLFPPDTDTDDPPHDDDHHQKYWYQYPVVRWIKIKGQHPLQVVLCCVQLVDPDPDDNIDMDTPLSCLQSLVSLVVVLVVCCVPPVPDSNNSSSCCPQLGPLLDPVNCVNPPVVVSVLVSSHDPVSLVSNVVSCVVVVVPCVPVNCVNPDPDPVNLVVVLVVVLVVLLVCLLVLPVVVSCVSQVVCLVSLNDAHDDDLVSLVSCLVVVSVVSSVVSVVSNVSNDDDDDCDPPDVFDACQSPSLLSCLLVLVQVSNLVCVVVVDWGWGFHPVVVVVVNGDIDISLLSNLLNVNLSSNVVLVVSDCVSVPCVVVSVVSCVVVVVPDPD

Secondary structure (DSSP, 8-state):
-PPP----SS-------TT---SS-TTS--EEEEEEE-TTS-EEEEEE-STT--EE--TTPPP--EEEEEEEETTTTEEEEEE--HHHHHHHHHHS-S-----SSEEEEHHHHHHTHHHHHHHHHHHHHH-TTSHHHHHHHHHIIIIIT-HHHHTTS-HHHHHHTT-S-HHHHHHHHHHHHHTT---TTTTHHHH---HHHHHHHHHHHHHHHHHHHHTT-HHHHHHHHHHHHHTT---PPP-HHHHHHHHHTT-HHHHHHHHHHHHHHS---------SS-B-TT-HHHHHHHHT-HHHHHHHHHTT----BB-HHHHHTT--PPB-HHHHHHHTT-HHHHHHHHHH-GGG-TTHHHHHHHHHHTT-----